Protein AF-A0A8K0K170-F1 (afdb_monomer_lite)

Sequence (195 aa):
MKPSRLIDHSRKAHPDKTEKTITFFQSLRDRVQTRSTLSSMLCNASKHITDGLRASYNISLLIAKSGKPHTMNEYQRNIGRRELYQFPSLLKLEEQAGISDDDLRVFCDHLATLHKNMTQRFEDLLLLEIPDWVINPFVDIEEVGVLEKEFIGLQNDVELKPKFKINYQEFWLQKEVSDHYPALWMQEWETSELV

Organism: Ladona fulva (NCBI:txid123851)

Radius of gyration: 29.71 Å; chains: 1; bounding box: 77×51×62 Å

Secondary structure (DSSP, 8-state):
--HHHHHHHHHHH-GGGTT--HHHHHHHHHHHHS---HHHHHHHHGGGTTHHHHHHHHHHHHHHHH-STTHHHHHHHHHHTT--TT-HHHHHHHHHH---HHHHHHHHHHHHHHHHHHHHHTHHHHS----HHHH-TTS--S--GGGHHHHHHHHT-TTTTTGGGS-HHHHHT-HHHHHH-HHHHS---------

pLDDT: 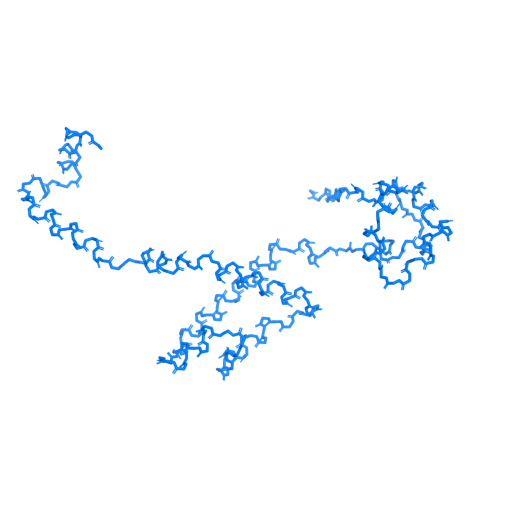mean 72.35, std 16.01, range [34.69, 91.62]

Foldseek 3Di:
DDPVVVLVCCCVVPVVCNPPDPVVVVVVVVCVVPDDDPVNVVVVCVVPPPVVVVVLVVLVVCCVVVVDPPPLVVCLVCLVVVVCPVPVVVVVCCVPPRDDPVRSVVVSVVSVVSVVVVCVVCVCVVPDDDDPCLQPLQDDDPDDPPQVVLSVVQNPDPVLVVVPVPGSVVSLPDPVNCVSRVVVNVDDPPVPPDD

Structure (mmCIF, N/CA/C/O backbone):
data_AF-A0A8K0K170-F1
#
_entry.id   AF-A0A8K0K170-F1
#
loop_
_atom_site.group_PDB
_atom_site.id
_atom_site.type_symbol
_atom_site.label_atom_id
_atom_site.label_alt_id
_atom_site.label_comp_id
_atom_site.label_asym_id
_atom_site.label_entity_id
_atom_site.label_seq_id
_atom_site.pdbx_PDB_ins_code
_atom_site.Cartn_x
_atom_site.Cartn_y
_atom_site.Cartn_z
_atom_site.occupancy
_atom_site.B_iso_or_equiv
_atom_site.auth_seq_id
_atom_site.auth_comp_id
_atom_site.auth_asym_id
_atom_site.auth_atom_id
_atom_site.pdbx_PDB_model_num
ATOM 1 N N . MET A 1 1 ? -32.526 34.648 7.190 1.00 55.12 1 MET A N 1
ATOM 2 C CA . MET A 1 1 ? -33.886 34.525 6.610 1.00 55.12 1 MET A CA 1
ATOM 3 C C . MET A 1 1 ? -34.661 35.811 6.900 1.00 55.12 1 MET A C 1
ATOM 5 O O . MET A 1 1 ? -34.467 36.356 7.977 1.00 55.12 1 MET A O 1
ATOM 9 N N . LYS A 1 2 ? -35.472 36.341 5.970 1.00 64.19 2 LYS A N 1
ATOM 10 C CA . LYS A 1 2 ? -36.251 37.580 6.212 1.00 64.19 2 LYS A CA 1
ATOM 11 C C . LYS A 1 2 ? -37.357 37.335 7.266 1.00 64.19 2 LYS A C 1
ATOM 13 O O . LYS A 1 2 ? -37.947 36.255 7.215 1.00 64.19 2 LYS A O 1
ATOM 18 N N . PRO A 1 3 ? -37.684 38.299 8.155 1.00 61.03 3 PRO A N 1
ATOM 19 C CA . PRO A 1 3 ? -38.666 38.108 9.235 1.00 61.03 3 PRO A CA 1
ATOM 20 C C . PRO A 1 3 ? -40.052 37.659 8.758 1.00 61.03 3 PRO A C 1
ATOM 22 O O . PRO A 1 3 ? -40.648 36.765 9.351 1.00 61.03 3 PRO A O 1
ATOM 25 N N . SER A 1 4 ? -40.532 38.197 7.634 1.00 65.75 4 SER A N 1
ATOM 26 C CA . SER A 1 4 ? -41.817 37.805 7.040 1.00 65.75 4 SER A CA 1
ATOM 27 C C . SER A 1 4 ? -41.850 36.333 6.620 1.00 65.75 4 SER A C 1
ATOM 29 O O . SER A 1 4 ? -42.797 35.617 6.923 1.00 65.75 4 SER A O 1
ATOM 31 N N . ARG A 1 5 ? -40.762 35.837 6.019 1.00 71.62 5 ARG A N 1
ATOM 32 C CA . ARG A 1 5 ? -40.634 34.427 5.617 1.00 71.62 5 ARG A CA 1
ATOM 33 C C . ARG A 1 5 ? -40.518 33.476 6.810 1.00 71.62 5 ARG A C 1
ATOM 35 O O . ARG A 1 5 ? -40.882 32.313 6.687 1.00 71.62 5 ARG A O 1
ATOM 42 N N . LEU A 1 6 ? -40.015 33.957 7.950 1.00 66.06 6 LEU A N 1
ATOM 43 C CA . LEU A 1 6 ? -39.943 33.178 9.190 1.00 66.06 6 LEU A CA 1
ATOM 44 C C . LEU A 1 6 ? -41.323 32.963 9.803 1.00 66.06 6 LEU A C 1
ATOM 46 O O . LEU A 1 6 ? -41.612 31.864 10.263 1.00 66.06 6 LEU A O 1
ATOM 50 N N . ILE A 1 7 ? -42.180 33.982 9.768 1.00 70.38 7 ILE A N 1
ATOM 51 C CA . ILE A 1 7 ? -43.551 33.882 10.276 1.00 70.38 7 ILE A CA 1
ATOM 52 C C . ILE A 1 7 ? -44.362 32.893 9.429 1.00 70.38 7 ILE A C 1
ATOM 54 O O . ILE A 1 7 ? -44.998 31.996 9.984 1.00 70.38 7 ILE A O 1
ATOM 58 N N . ASP A 1 8 ? -44.279 32.995 8.101 1.00 76.88 8 ASP A N 1
ATOM 59 C CA . ASP A 1 8 ? -44.987 32.084 7.193 1.00 76.88 8 ASP A CA 1
ATOM 60 C C . ASP A 1 8 ? -44.485 30.641 7.304 1.00 76.88 8 ASP A C 1
ATOM 62 O O . ASP A 1 8 ? -45.283 29.702 7.335 1.00 76.88 8 ASP A O 1
ATOM 66 N N . HIS A 1 9 ? -43.166 30.449 7.424 1.00 76.00 9 HIS A N 1
ATOM 67 C CA . HIS A 1 9 ? -42.585 29.128 7.653 1.00 76.00 9 HIS A CA 1
ATOM 68 C C . HIS A 1 9 ? -43.082 28.518 8.969 1.00 76.00 9 HIS A C 1
ATOM 70 O O . HIS A 1 9 ? -43.529 27.373 8.975 1.00 76.00 9 HIS A O 1
ATOM 76 N N . SER A 1 10 ? -43.074 29.285 10.062 1.00 71.38 10 SER A N 1
ATOM 77 C CA . SER A 1 10 ? -43.555 28.815 11.364 1.00 71.38 10 SER A CA 1
ATOM 78 C C . SER A 1 10 ? -45.039 28.452 11.333 1.00 71.38 10 SER A C 1
ATOM 80 O O . SER A 1 10 ? -45.404 27.401 11.843 1.00 71.38 10 SER A O 1
ATOM 82 N N . ARG A 1 11 ? -45.889 29.249 10.670 1.00 77.19 11 ARG A N 1
ATOM 83 C CA . ARG A 1 11 ? -47.324 28.941 10.518 1.00 77.19 11 ARG A CA 1
ATOM 84 C C . ARG A 1 11 ? -47.583 27.681 9.698 1.00 77.19 11 ARG A C 1
ATOM 86 O O . ARG A 1 11 ? -48.499 26.932 10.017 1.00 77.19 11 ARG A O 1
ATOM 93 N N . LYS A 1 12 ? -46.787 27.443 8.654 1.00 81.56 12 LYS A N 1
ATOM 94 C CA . LYS A 1 12 ? -46.986 26.316 7.734 1.00 81.56 12 LYS A CA 1
ATOM 95 C C . LYS A 1 12 ? -46.372 25.008 8.237 1.00 81.56 12 LYS A C 1
ATOM 97 O O . LYS A 1 12 ? -46.971 23.955 8.061 1.00 81.56 12 LYS A O 1
ATOM 102 N N . ALA A 1 13 ? -45.178 25.065 8.822 1.00 77.06 13 ALA A N 1
ATOM 103 C CA . ALA A 1 13 ? -44.429 23.880 9.240 1.00 77.06 13 ALA A CA 1
ATOM 104 C C . ALA A 1 13 ? -44.657 23.514 10.715 1.00 77.06 13 ALA A C 1
ATOM 106 O O . ALA A 1 13 ? -44.562 22.342 11.077 1.00 77.06 13 ALA A O 1
ATOM 107 N N . HIS A 1 14 ? -44.945 24.501 11.570 1.00 76.62 14 HIS A N 1
ATOM 108 C CA . HIS A 1 14 ? -45.076 24.328 13.019 1.00 76.62 14 HIS A CA 1
ATOM 109 C C . HIS A 1 14 ? -46.257 25.139 13.591 1.00 76.62 14 HIS A C 1
ATOM 111 O O . HIS A 1 14 ? -46.044 26.026 14.428 1.00 76.62 14 HIS A O 1
ATOM 117 N N . PRO A 1 15 ? -47.503 24.867 13.149 1.00 75.00 15 PRO A N 1
ATOM 118 C CA . PRO A 1 15 ? -48.685 25.628 13.565 1.00 75.00 15 PRO A CA 1
ATOM 119 C C . PRO A 1 15 ? -48.918 25.593 15.084 1.00 75.00 15 PRO A C 1
ATOM 121 O O . PRO A 1 15 ? -49.441 26.542 15.649 1.00 75.00 15 PRO A O 1
ATOM 124 N N . ASP A 1 16 ? -48.450 24.553 15.775 1.00 75.62 16 ASP A N 1
ATOM 125 C CA . ASP A 1 16 ? -48.509 24.412 17.235 1.00 75.62 16 ASP A CA 1
ATOM 126 C C . ASP A 1 16 ? -47.526 25.329 17.996 1.00 75.62 16 ASP A C 1
ATOM 128 O O . ASP A 1 16 ? -47.544 25.388 19.228 1.00 75.62 16 ASP A O 1
ATOM 132 N N . LYS A 1 17 ? -46.620 26.022 17.291 1.00 73.19 17 LYS A N 1
ATOM 133 C CA . LYS A 1 17 ? -45.535 26.827 17.886 1.00 73.19 17 LYS A CA 1
ATOM 134 C C . LYS A 1 17 ? -45.645 28.319 17.585 1.00 73.19 17 LYS A C 1
ATOM 136 O O . LYS A 1 17 ? -44.792 29.077 18.038 1.00 73.19 17 LYS A O 1
ATOM 141 N N . THR A 1 18 ? -46.672 28.754 16.860 1.00 69.25 18 THR A N 1
ATOM 142 C CA . THR A 1 18 ? -46.827 30.147 16.406 1.00 69.25 18 THR A CA 1
ATOM 143 C C . THR A 1 18 ? -47.118 31.138 17.527 1.00 69.25 18 THR A C 1
ATOM 145 O O . THR A 1 18 ? -46.788 32.311 17.385 1.00 69.25 18 THR A O 1
ATOM 148 N N . GLU A 1 19 ? -47.696 30.676 18.637 1.00 76.75 19 GLU A N 1
ATOM 149 C CA . GLU A 1 19 ? -48.057 31.509 19.796 1.00 76.75 19 GLU A CA 1
ATOM 150 C C . GLU A 1 19 ? -47.090 31.356 20.980 1.00 76.75 19 GLU A C 1
ATOM 152 O O . GLU A 1 19 ? -47.314 31.901 22.059 1.00 76.75 19 GLU A O 1
ATOM 157 N N . LYS A 1 20 ? -45.997 30.603 20.811 1.00 79.12 20 LYS A N 1
ATOM 158 C CA . LYS A 1 20 ? -45.072 30.339 21.916 1.00 79.12 20 LYS A CA 1
ATOM 159 C C . LYS A 1 20 ? -44.185 31.548 22.203 1.00 79.12 20 LYS A C 1
ATOM 161 O O . LYS A 1 20 ? -43.720 32.242 21.301 1.00 79.12 20 LYS A O 1
ATOM 166 N N . THR A 1 21 ? -43.933 31.786 23.486 1.00 82.56 21 THR A N 1
ATOM 167 C CA . THR A 1 21 ? -43.155 32.931 23.966 1.00 82.56 21 THR A CA 1
ATOM 168 C C . THR A 1 21 ? -41.674 32.815 23.606 1.00 82.56 21 THR A C 1
ATOM 170 O O . THR A 1 21 ? -41.132 31.728 23.400 1.00 82.56 21 THR A O 1
ATOM 173 N N . ILE A 1 22 ? -40.969 33.949 23.601 1.00 75.94 22 ILE A N 1
ATOM 174 C CA . ILE A 1 22 ? -39.518 34.009 23.346 1.00 75.94 22 ILE A CA 1
ATOM 175 C C . ILE A 1 22 ? -38.734 33.101 24.314 1.00 75.94 22 ILE A C 1
ATOM 177 O O . ILE A 1 22 ? -37.763 32.462 23.908 1.00 75.94 22 ILE A O 1
ATOM 181 N N . THR A 1 23 ? -39.192 32.973 25.561 1.00 78.50 23 THR A N 1
ATOM 182 C CA . THR A 1 23 ? -38.595 32.103 26.589 1.00 78.50 23 THR A CA 1
ATOM 183 C C . THR A 1 23 ? -38.674 30.613 26.236 1.00 78.50 23 THR A C 1
ATOM 185 O O . THR A 1 23 ? -37.729 29.860 26.483 1.00 78.50 23 THR A O 1
ATOM 188 N N . PHE A 1 24 ? -39.753 30.171 25.580 1.00 80.75 24 PHE A N 1
ATOM 189 C CA . PHE A 1 24 ? -39.863 28.809 25.051 1.00 80.75 24 PHE A CA 1
ATOM 190 C C . PHE A 1 24 ? -38.810 28.541 23.966 1.00 80.75 24 PHE A C 1
ATOM 192 O O . PHE A 1 24 ? -38.173 27.493 23.962 1.00 80.75 24 PHE A O 1
ATOM 199 N N . PHE A 1 25 ? -38.572 29.494 23.063 1.00 75.19 25 PHE A N 1
ATOM 200 C CA . PHE A 1 25 ? -37.554 29.331 22.021 1.00 75.19 25 PHE A CA 1
ATOM 201 C C . PHE A 1 25 ? -36.123 29.463 22.555 1.00 75.19 25 PHE A C 1
ATOM 203 O O . PHE A 1 25 ? -35.230 28.789 22.048 1.00 75.19 25 PHE A O 1
ATOM 210 N N . GLN A 1 26 ? -35.902 30.279 23.591 1.00 73.44 26 GLN A N 1
ATOM 211 C CA . GLN A 1 26 ? -34.636 30.330 24.328 1.00 73.44 26 GLN A CA 1
ATOM 212 C C . GLN A 1 26 ? -34.327 28.975 24.965 1.00 73.44 26 GLN A C 1
ATOM 214 O O . GLN A 1 26 ? -33.327 28.373 24.600 1.00 73.44 26 GLN A O 1
ATOM 219 N N . SER A 1 27 ? -35.240 28.437 25.776 1.00 80.88 27 SER A N 1
ATOM 220 C CA . SER A 1 27 ? -35.072 27.109 26.383 1.00 80.88 27 SER A CA 1
ATOM 221 C C . SER A 1 27 ? -34.951 25.981 25.352 1.00 80.88 27 SER A C 1
ATOM 223 O O . SER A 1 27 ? -34.147 25.071 25.537 1.00 80.88 27 SER A O 1
ATOM 225 N N . LEU A 1 28 ? -35.685 26.031 24.232 1.00 74.88 28 LEU A N 1
ATOM 226 C CA . LEU A 1 28 ? -35.555 25.047 23.154 1.00 74.88 28 LEU A CA 1
ATOM 227 C C . LEU A 1 28 ? -34.183 25.122 22.476 1.00 74.88 28 LEU A C 1
ATOM 229 O O . LEU A 1 28 ? -33.578 24.081 22.230 1.00 74.88 28 LEU A O 1
ATOM 233 N N . ARG A 1 29 ? -33.685 26.332 22.195 1.00 73.25 29 ARG A N 1
ATOM 234 C CA . ARG A 1 29 ? -32.329 26.546 21.680 1.00 73.25 29 ARG A CA 1
ATOM 235 C C . ARG A 1 29 ? -31.300 26.042 22.676 1.00 73.25 29 ARG A C 1
ATOM 237 O O . ARG A 1 29 ? -30.442 25.276 22.267 1.00 73.25 29 ARG A O 1
ATOM 244 N N . ASP A 1 30 ? -31.412 26.401 23.949 1.00 77.69 30 ASP A N 1
ATOM 245 C CA . ASP A 1 30 ? -30.457 25.989 24.979 1.00 77.69 30 ASP A CA 1
ATOM 246 C C . ASP A 1 30 ? -30.429 24.461 25.091 1.00 77.69 30 ASP A C 1
ATOM 248 O O . ASP A 1 30 ? -29.362 23.855 25.137 1.00 77.69 30 ASP A O 1
ATOM 252 N N . ARG A 1 31 ? -31.592 23.808 24.998 1.00 73.19 31 ARG A N 1
ATOM 253 C CA . ARG A 1 31 ? -31.712 22.345 24.990 1.00 73.19 31 ARG A CA 1
ATOM 254 C C . ARG A 1 31 ? -31.166 21.698 23.714 1.00 73.19 31 ARG A C 1
ATOM 256 O O . ARG A 1 31 ? -30.664 20.586 23.774 1.00 73.19 31 ARG A O 1
ATOM 263 N N . VAL A 1 32 ? -31.257 22.359 22.559 1.00 62.34 32 VAL A N 1
ATOM 264 C CA . VAL A 1 32 ? -30.624 21.905 21.305 1.00 62.34 32 VAL A CA 1
ATOM 265 C C . VAL A 1 32 ? -29.106 22.122 21.344 1.00 62.34 32 VAL A C 1
ATOM 267 O O . VAL A 1 32 ? -28.370 21.271 20.859 1.00 62.34 32 VAL A O 1
ATOM 270 N N . GLN A 1 33 ? -28.638 23.205 21.966 1.00 56.78 33 GLN A N 1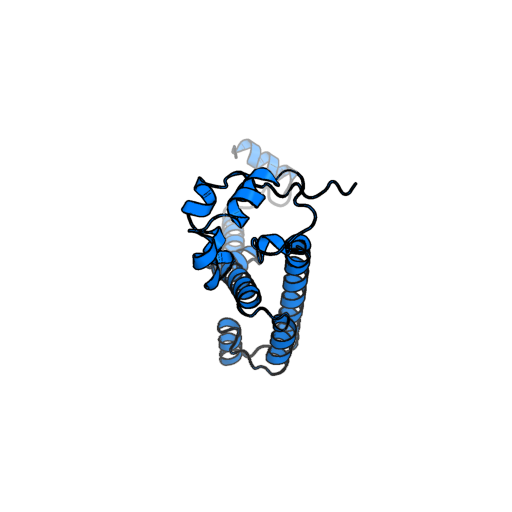
ATOM 271 C CA . GLN A 1 33 ? -27.224 23.566 22.093 1.00 56.78 33 GLN A CA 1
ATOM 272 C C . GLN A 1 33 ? -26.484 22.680 23.110 1.00 56.78 33 GLN A C 1
ATOM 274 O O . GLN A 1 33 ? -25.310 22.379 22.929 1.00 56.78 33 GLN A O 1
ATOM 279 N N . THR A 1 34 ? -27.171 22.261 24.177 1.00 62.72 34 THR A N 1
ATOM 280 C CA . THR A 1 34 ? -26.637 21.381 25.236 1.00 62.72 34 THR A CA 1
ATOM 281 C C . THR A 1 34 ? -26.805 19.892 24.940 1.00 62.72 34 THR A C 1
ATOM 283 O O . THR A 1 34 ? -26.223 19.058 25.632 1.00 62.72 34 THR A O 1
ATOM 286 N N . ARG A 1 35 ? -27.576 19.528 23.907 1.00 48.88 35 ARG A N 1
ATOM 287 C CA . ARG A 1 35 ? -27.784 18.134 23.510 1.00 48.88 35 ARG A CA 1
ATOM 288 C C . ARG A 1 35 ? -26.530 17.586 22.831 1.00 48.88 35 ARG A C 1
ATOM 290 O O . ARG A 1 35 ? -26.191 17.993 21.721 1.00 48.88 35 ARG A O 1
ATOM 297 N N . SER A 1 36 ? -25.905 16.585 23.446 1.00 50.19 36 SER A N 1
ATOM 298 C CA . SER A 1 36 ? -24.934 15.740 22.756 1.00 50.19 36 SER A CA 1
ATOM 299 C C . SER A 1 36 ? -25.636 14.987 21.620 1.00 50.19 36 SER A C 1
ATOM 301 O O . SER A 1 36 ? -26.650 14.312 21.804 1.00 50.19 36 SER A O 1
ATOM 303 N N . THR A 1 37 ? -25.138 15.160 20.401 1.00 51.72 37 THR A N 1
ATOM 304 C CA . THR A 1 37 ? -25.608 14.453 19.203 1.00 51.72 37 THR A CA 1
ATOM 305 C C . THR A 1 37 ? -24.491 13.564 18.688 1.00 51.72 37 THR A C 1
ATOM 307 O O . THR A 1 37 ? -23.322 13.857 18.910 1.00 51.72 37 THR A O 1
ATOM 310 N N . LEU A 1 38 ? -24.825 12.504 17.951 1.00 37.62 38 LEU A N 1
ATOM 311 C CA . LEU A 1 38 ? -23.832 11.647 17.291 1.00 37.62 38 LEU A CA 1
ATOM 312 C C . LEU A 1 38 ? -22.867 12.487 16.435 1.00 37.62 38 LEU A C 1
ATOM 314 O O . LEU A 1 38 ? -21.661 12.295 16.492 1.00 37.62 38 LEU A O 1
ATOM 318 N N . SER A 1 39 ? -23.382 13.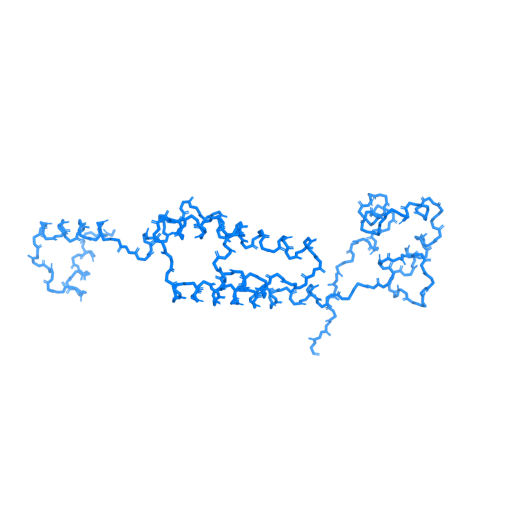526 15.769 1.00 36.69 39 SER A N 1
ATOM 319 C CA . SER A 1 39 ? -22.566 14.523 15.070 1.00 36.69 39 SER A CA 1
ATOM 320 C C . SER A 1 39 ? -21.675 15.358 15.999 1.00 36.69 39 SER A C 1
ATOM 322 O O . SER A 1 39 ? -20.563 15.664 15.602 1.00 36.69 39 SER A O 1
ATOM 324 N N . SER A 1 40 ? -22.096 15.728 17.217 1.00 42.62 40 SER A N 1
ATOM 325 C CA . SER A 1 40 ? -21.241 16.467 18.166 1.00 42.62 40 SER A CA 1
ATOM 326 C C . SER A 1 40 ? -20.228 15.563 18.877 1.00 42.62 40 SER A C 1
ATOM 328 O O . SER A 1 40 ? -19.144 16.018 19.224 1.00 42.62 40 SER A O 1
ATOM 330 N N . MET A 1 41 ? -20.552 14.283 19.071 1.00 39.22 41 MET A N 1
ATOM 331 C CA . MET A 1 41 ? -19.627 13.253 19.550 1.00 39.22 41 MET A CA 1
ATOM 332 C C . MET A 1 41 ? -18.561 12.953 18.486 1.00 39.22 41 MET A C 1
ATOM 334 O O . MET A 1 41 ? -17.376 12.916 18.804 1.00 39.22 41 MET A O 1
ATOM 338 N N . LEU A 1 42 ? -18.961 12.875 17.212 1.00 41.25 42 LEU A N 1
ATOM 339 C CA . LEU A 1 42 ? -18.061 12.731 16.065 1.00 41.25 42 LEU A CA 1
ATOM 340 C C . LEU A 1 42 ? -17.269 14.015 15.761 1.00 41.25 42 LEU A C 1
ATOM 342 O O . LEU A 1 42 ? -16.103 13.914 15.410 1.00 41.25 42 LEU A O 1
ATOM 346 N N . CYS A 1 43 ? -17.832 15.217 15.945 1.00 35.34 43 CYS A N 1
ATOM 347 C CA . CYS A 1 43 ? -17.121 16.494 15.753 1.00 35.34 43 CYS A CA 1
ATOM 348 C C . CYS A 1 43 ? -16.168 16.850 16.907 1.00 35.34 43 CYS A C 1
ATOM 350 O O . CYS A 1 43 ? -15.125 17.458 16.683 1.00 35.34 43 CYS A O 1
ATOM 352 N N . ASN A 1 44 ? -16.466 16.442 18.142 1.00 39.00 44 ASN A N 1
ATOM 353 C CA . ASN A 1 44 ? -15.496 16.562 19.234 1.00 39.00 44 ASN A CA 1
ATOM 354 C C . ASN A 1 44 ? -14.371 15.524 19.102 1.00 39.00 44 ASN A C 1
ATOM 356 O O . ASN A 1 44 ? -13.230 15.840 19.430 1.00 39.00 44 ASN A O 1
ATOM 360 N N . ALA A 1 45 ? -14.650 14.354 18.516 1.00 38.41 45 ALA A N 1
ATOM 361 C CA . ALA A 1 45 ? -13.612 13.470 17.985 1.00 38.41 45 ALA A CA 1
ATOM 362 C C . ALA A 1 45 ? -12.923 14.060 16.732 1.00 38.41 45 ALA A C 1
ATOM 364 O O . ALA A 1 45 ? -11.769 13.746 16.456 1.00 38.41 45 ALA A O 1
ATOM 365 N N . SER A 1 46 ? -13.576 14.974 15.999 1.00 40.91 46 SER A N 1
ATOM 366 C CA . SER A 1 46 ? -13.063 15.522 14.736 1.00 40.91 46 SER A CA 1
ATOM 367 C C . SER A 1 46 ? -12.012 16.612 14.858 1.00 40.91 46 SER A C 1
ATOM 369 O O . SER A 1 46 ? -11.389 16.947 13.851 1.00 40.91 46 SER A O 1
ATOM 371 N N . LYS A 1 47 ? -11.740 17.131 16.061 1.00 42.41 47 LYS A N 1
ATOM 372 C CA . LYS A 1 47 ? -10.468 17.839 16.293 1.00 42.41 47 LYS A CA 1
ATOM 373 C C . LYS A 1 47 ? -9.258 16.905 16.127 1.00 42.41 47 LYS A C 1
ATOM 375 O O . LYS A 1 47 ? -8.152 17.393 15.942 1.00 42.41 47 LYS A O 1
ATOM 380 N N . HIS A 1 48 ? -9.500 15.593 16.089 1.00 43.41 48 HIS A N 1
ATOM 381 C CA . HIS A 1 48 ? -8.569 14.536 15.716 1.00 43.41 48 HIS A CA 1
ATOM 382 C C . HIS A 1 48 ? -8.989 13.809 14.411 1.00 43.41 48 HIS A C 1
ATOM 384 O O . HIS A 1 48 ? -8.748 12.606 14.279 1.00 43.41 48 HIS A O 1
ATOM 390 N N . ILE A 1 49 ? -9.543 14.510 13.391 1.00 43.19 49 ILE A N 1
ATOM 391 C CA . ILE A 1 49 ? -9.555 14.042 11.968 1.00 43.19 49 ILE A CA 1
ATOM 392 C C . ILE A 1 49 ? -8.119 14.046 11.400 1.00 43.19 49 ILE A C 1
ATOM 394 O O . ILE A 1 49 ? -7.754 14.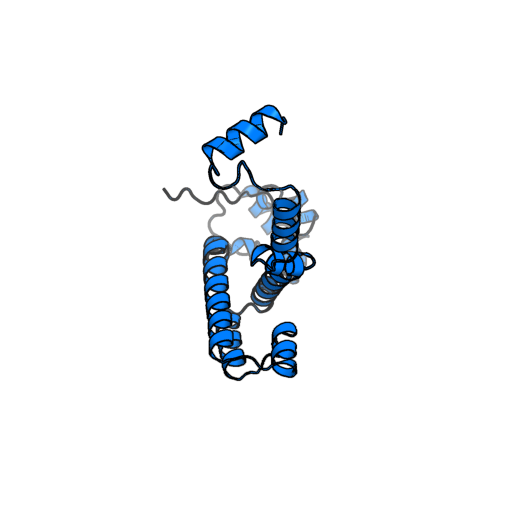621 10.385 1.00 43.19 49 ILE A O 1
ATOM 398 N N . THR A 1 50 ? -7.259 13.354 12.113 1.00 48.25 50 THR A N 1
ATOM 399 C CA . THR A 1 50 ? -5.909 12.990 11.736 1.00 48.25 50 THR A CA 1
ATOM 400 C C . THR A 1 50 ? -5.704 11.534 12.104 1.00 48.25 50 THR A C 1
ATOM 402 O O . THR A 1 50 ? -5.045 10.838 11.355 1.00 48.25 50 THR A O 1
ATOM 405 N N . ASP A 1 51 ? -6.358 11.012 13.147 1.00 48.94 51 ASP A N 1
ATOM 406 C CA . ASP A 1 51 ? -6.015 9.705 13.705 1.00 48.94 51 ASP A CA 1
ATOM 407 C C . ASP A 1 51 ? -6.665 8.527 12.970 1.00 48.94 51 ASP A C 1
ATOM 409 O O . ASP A 1 51 ? -6.027 7.493 12.847 1.00 48.94 51 ASP A O 1
ATOM 413 N N . GLY A 1 52 ? -7.862 8.671 12.388 1.00 49.72 52 GLY A N 1
ATOM 414 C CA . GLY A 1 52 ? -8.487 7.613 11.570 1.00 49.72 52 GLY A CA 1
ATOM 415 C C . GLY A 1 52 ? -7.849 7.456 10.183 1.00 49.72 52 GLY A C 1
ATOM 416 O O . GLY A 1 52 ? -7.593 6.341 9.727 1.00 49.72 52 GLY A O 1
ATOM 417 N N . LEU A 1 53 ? -7.518 8.579 9.535 1.00 47.53 53 LEU A N 1
ATOM 418 C CA . LEU A 1 53 ? -6.734 8.609 8.294 1.00 47.53 53 LEU A CA 1
ATOM 419 C C . LEU A 1 53 ? -5.295 8.161 8.543 1.00 47.53 53 LEU A C 1
ATOM 421 O O . LEU A 1 53 ? -4.776 7.362 7.776 1.00 47.53 53 LEU A O 1
ATOM 425 N N . ARG A 1 54 ? -4.672 8.603 9.641 1.00 52.47 54 ARG A N 1
ATOM 426 C CA . ARG A 1 54 ? -3.346 8.139 10.062 1.00 52.47 54 ARG A CA 1
ATOM 427 C C . ARG A 1 54 ? -3.361 6.674 10.470 1.00 52.47 54 ARG A C 1
ATOM 429 O O . ARG A 1 54 ? -2.402 5.990 10.165 1.00 52.47 54 ARG A O 1
ATOM 436 N N . ALA A 1 55 ? -4.422 6.164 11.093 1.00 50.47 55 ALA A N 1
ATOM 437 C CA . ALA A 1 55 ? -4.573 4.741 11.394 1.00 50.47 55 ALA A CA 1
ATOM 438 C C . ALA A 1 55 ? -4.732 3.930 10.109 1.00 50.47 55 ALA A C 1
ATOM 440 O O . ALA A 1 55 ? -4.011 2.961 9.922 1.00 50.47 55 ALA A O 1
ATOM 441 N N . SER A 1 56 ? -5.589 4.370 9.186 1.00 52.03 56 SER A N 1
ATOM 442 C CA . SER A 1 56 ? -5.759 3.726 7.877 1.00 52.03 56 SER A CA 1
ATOM 443 C C . SER A 1 56 ? -4.457 3.752 7.072 1.00 52.03 56 SER A C 1
ATOM 445 O O . SER A 1 56 ? -4.053 2.732 6.524 1.00 52.03 56 SER A O 1
ATOM 447 N N . TYR A 1 57 ? -3.750 4.884 7.065 1.00 60.50 57 TYR A N 1
ATOM 448 C CA . TYR A 1 57 ? -2.431 5.040 6.455 1.00 60.50 57 TYR A CA 1
ATOM 449 C C . TYR A 1 57 ? -1.377 4.167 7.139 1.00 60.50 57 TYR A C 1
ATOM 451 O O . TYR A 1 57 ? -0.625 3.494 6.455 1.00 60.50 57 TYR A O 1
ATOM 459 N N . ASN A 1 58 ? -1.338 4.116 8.471 1.00 57.84 58 ASN A N 1
ATOM 460 C CA . ASN A 1 58 ? -0.386 3.297 9.219 1.00 57.84 58 ASN A CA 1
ATOM 461 C C . ASN A 1 58 ? -0.645 1.803 9.012 1.00 57.84 58 ASN A C 1
ATOM 463 O O . ASN A 1 58 ? 0.314 1.055 8.869 1.00 57.84 58 ASN A O 1
ATOM 467 N N . ILE A 1 59 ? -1.910 1.374 8.958 1.00 58.66 59 ILE A N 1
ATOM 468 C CA . ILE A 1 59 ? -2.301 0.001 8.614 1.00 58.66 59 ILE A CA 1
ATOM 469 C C . ILE A 1 59 ? -1.862 -0.305 7.180 1.00 58.66 59 ILE A C 1
ATOM 471 O O . ILE A 1 59 ? -1.188 -1.303 6.955 1.00 58.66 59 ILE A O 1
ATOM 475 N N . SER A 1 60 ? -2.153 0.589 6.230 1.00 60.47 60 SER A N 1
ATOM 476 C CA . SER A 1 60 ? -1.718 0.450 4.831 1.00 60.47 60 SER A CA 1
ATOM 477 C C . SER A 1 60 ? -0.191 0.378 4.713 1.00 60.47 60 SER A C 1
ATOM 479 O O . SER A 1 60 ? 0.339 -0.465 3.999 1.00 60.47 60 SER A O 1
ATOM 481 N N . LEU A 1 61 ? 0.530 1.214 5.465 1.00 60.16 61 LEU A N 1
ATOM 482 C CA . LEU A 1 61 ? 1.990 1.270 5.513 1.00 60.16 61 LEU A CA 1
ATOM 483 C C . LEU A 1 61 ? 2.593 0.021 6.166 1.00 60.16 61 LEU A C 1
ATOM 485 O O . LEU A 1 61 ? 3.637 -0.448 5.724 1.00 60.16 61 LEU A O 1
ATOM 489 N N . LEU A 1 62 ? 1.960 -0.522 7.209 1.00 57.19 62 LEU A N 1
ATOM 490 C CA . LEU A 1 62 ? 2.349 -1.782 7.850 1.00 57.19 62 LEU A CA 1
ATOM 491 C C . LEU A 1 62 ? 2.152 -2.965 6.902 1.00 57.19 62 LEU A C 1
ATOM 493 O O . LEU A 1 62 ? 3.048 -3.800 6.791 1.00 57.19 62 LEU A O 1
ATOM 497 N N . ILE A 1 63 ? 1.028 -3.008 6.182 1.00 54.41 63 ILE A N 1
ATOM 498 C CA . ILE A 1 63 ? 0.760 -4.014 5.147 1.00 54.41 63 ILE A CA 1
ATOM 499 C C . ILE A 1 63 ? 1.823 -3.915 4.039 1.00 54.41 63 ILE A C 1
ATOM 501 O O . ILE A 1 63 ? 2.474 -4.910 3.732 1.00 54.41 63 ILE A O 1
ATOM 505 N N . ALA A 1 64 ? 2.092 -2.709 3.527 1.00 54.50 64 ALA A N 1
ATOM 506 C CA . ALA A 1 64 ? 3.084 -2.480 2.474 1.00 54.50 64 ALA A CA 1
ATOM 507 C C . ALA A 1 64 ? 4.527 -2.812 2.906 1.00 54.50 64 ALA A C 1
ATOM 509 O O . ALA A 1 64 ? 5.271 -3.430 2.151 1.00 54.50 64 ALA A O 1
ATOM 510 N N . LYS A 1 65 ? 4.938 -2.444 4.129 1.00 46.94 65 LYS A N 1
ATOM 511 C CA . LYS A 1 65 ? 6.297 -2.708 4.645 1.00 46.94 65 LYS A CA 1
ATOM 512 C C . LYS A 1 65 ? 6.543 -4.164 5.021 1.00 46.94 65 LYS A C 1
ATOM 514 O O . LYS A 1 65 ? 7.687 -4.604 5.001 1.00 46.94 65 LYS A O 1
ATOM 519 N N . SER A 1 66 ? 5.506 -4.884 5.445 1.00 49.91 66 SER A N 1
ATOM 520 C CA . SER A 1 66 ? 5.663 -6.258 5.930 1.00 49.91 66 SER A CA 1
ATOM 521 C C . SER A 1 66 ? 5.716 -7.290 4.805 1.00 49.91 66 SER A C 1
ATOM 523 O O . SER A 1 66 ? 6.169 -8.407 5.057 1.00 49.91 66 SER A O 1
ATOM 525 N N . GLY A 1 67 ? 5.285 -6.939 3.583 1.00 43.00 67 GLY A N 1
ATOM 526 C CA . GLY A 1 67 ? 5.352 -7.809 2.401 1.00 43.00 67 GLY A CA 1
ATOM 527 C C . GLY A 1 67 ? 4.624 -9.148 2.570 1.00 43.00 67 GLY A C 1
ATOM 528 O O . GLY A 1 67 ? 4.860 -10.083 1.809 1.00 43.00 67 GLY A O 1
ATOM 529 N N . LYS A 1 68 ? 3.781 -9.275 3.604 1.00 48.84 68 LYS A N 1
ATOM 530 C CA . LYS A 1 68 ? 3.088 -10.509 3.968 1.00 48.84 68 LYS A CA 1
ATOM 531 C C . LYS A 1 68 ? 1.627 -10.204 4.306 1.00 48.84 68 LYS A C 1
ATOM 533 O O . LYS A 1 68 ? 1.378 -9.356 5.161 1.00 48.84 68 LYS A O 1
ATOM 538 N N . PRO A 1 69 ? 0.657 -10.951 3.753 1.00 51.34 69 PRO A N 1
ATOM 539 C CA . PRO A 1 69 ? -0.780 -10.750 3.979 1.00 51.34 69 PRO A CA 1
ATOM 540 C C . PRO A 1 69 ? -1.266 -11.138 5.396 1.00 51.34 69 PRO A C 1
ATOM 542 O O . PRO A 1 69 ? -2.457 -11.336 5.622 1.00 51.34 69 PRO A O 1
ATOM 545 N N . HIS A 1 70 ? -0.373 -11.271 6.382 1.00 53.41 70 HIS A N 1
ATOM 546 C CA . HIS A 1 70 ? -0.698 -11.811 7.709 1.00 53.41 70 HIS A CA 1
ATOM 547 C C . HIS A 1 70 ? -1.337 -10.812 8.683 1.00 53.41 70 HIS A C 1
ATOM 549 O O . HIS A 1 70 ? -1.644 -11.176 9.813 1.00 53.41 70 HIS A O 1
ATOM 555 N N . THR A 1 71 ? -1.595 -9.573 8.277 1.00 73.00 71 THR A N 1
ATOM 556 C CA . THR A 1 71 ? -1.844 -8.505 9.249 1.00 73.00 71 THR A CA 1
ATOM 557 C C . THR A 1 71 ? -3.257 -8.525 9.848 1.00 73.00 71 THR A C 1
ATOM 559 O O . THR A 1 71 ? -3.412 -8.324 11.048 1.00 73.00 71 THR A O 1
ATOM 562 N N . MET A 1 72 ? -4.304 -8.824 9.067 1.00 78.69 72 MET A N 1
ATOM 563 C CA . MET A 1 72 ? -5.693 -8.726 9.556 1.00 78.69 72 MET A CA 1
ATOM 564 C C . MET A 1 72 ? -6.082 -9.856 10.519 1.00 78.69 72 MET A C 1
ATOM 566 O O . MET A 1 72 ? -6.615 -9.603 11.600 1.00 78.69 72 MET A O 1
ATOM 570 N N . ASN A 1 73 ? -5.768 -11.104 10.160 1.00 80.19 73 ASN A N 1
ATOM 571 C CA . ASN A 1 73 ? -6.072 -12.266 11.001 1.00 80.19 73 ASN A CA 1
ATOM 572 C C . ASN A 1 73 ? -5.302 -12.220 12.328 1.00 80.19 73 ASN A C 1
ATOM 574 O O . ASN A 1 73 ? -5.821 -12.626 13.367 1.00 80.19 73 ASN A O 1
ATOM 578 N N . GLU A 1 74 ? -4.070 -11.707 12.306 1.00 83.56 74 GLU A N 1
ATOM 579 C CA . GLU A 1 74 ? -3.262 -11.524 13.508 1.00 83.56 74 GLU A CA 1
ATOM 580 C C . GLU A 1 74 ? -3.862 -10.457 14.432 1.00 83.56 74 GLU A C 1
ATOM 582 O O . GLU A 1 74 ? -4.004 -10.705 15.628 1.00 83.56 74 GLU A O 1
ATOM 587 N N . TYR A 1 75 ? -4.322 -9.326 13.885 1.00 85.31 75 TYR A N 1
ATOM 588 C CA . TYR A 1 75 ? -5.022 -8.300 14.662 1.00 85.31 75 TYR A CA 1
ATOM 589 C C . TYR A 1 75 ? -6.293 -8.835 15.319 1.00 85.31 75 TYR A C 1
ATOM 591 O O . TYR A 1 75 ? -6.471 -8.666 16.524 1.00 85.31 75 TYR A O 1
ATOM 599 N N . GLN A 1 76 ? -7.142 -9.542 14.572 1.00 85.62 76 GLN A N 1
ATOM 600 C CA . GLN A 1 76 ? -8.354 -10.148 15.129 1.00 85.62 76 GLN A CA 1
ATOM 601 C C . GLN A 1 76 ? -8.034 -11.162 16.236 1.00 85.62 76 GLN A C 1
ATOM 603 O O . GLN A 1 76 ? -8.692 -11.171 17.278 1.00 85.62 76 GLN A O 1
ATOM 608 N N . ARG A 1 77 ? -6.994 -11.988 16.048 1.00 89.25 77 ARG A N 1
ATOM 609 C CA . ARG A 1 77 ? -6.545 -12.956 17.058 1.00 89.25 77 ARG A CA 1
ATOM 610 C C . ARG A 1 77 ? -6.067 -12.265 18.334 1.00 89.25 77 ARG A C 1
ATOM 612 O O . ARG A 1 77 ? -6.436 -12.696 19.423 1.00 89.25 77 ARG A O 1
ATOM 619 N N . ASN A 1 78 ? -5.252 -11.223 18.202 1.00 89.94 78 ASN A N 1
ATOM 620 C CA . ASN A 1 78 ? -4.689 -10.496 19.338 1.00 89.94 78 ASN A CA 1
ATOM 621 C C . ASN A 1 78 ? -5.784 -9.748 20.108 1.00 89.94 78 ASN A C 1
ATOM 623 O O . ASN A 1 78 ? -5.833 -9.830 21.334 1.00 89.94 78 ASN A O 1
ATOM 627 N N . ILE A 1 79 ? -6.734 -9.121 19.404 1.00 89.38 79 ILE A N 1
ATOM 628 C CA . ILE A 1 79 ? -7.908 -8.486 20.023 1.00 89.38 79 ILE A CA 1
ATOM 629 C C . ILE A 1 79 ? -8.736 -9.516 20.800 1.00 89.38 79 ILE A C 1
ATOM 631 O O . ILE A 1 79 ? -9.086 -9.270 21.951 1.00 89.38 79 ILE A O 1
ATOM 635 N N . GLY A 1 80 ? -8.970 -10.703 20.227 1.00 87.94 80 GLY A N 1
ATOM 636 C CA . GLY A 1 80 ? -9.663 -11.796 20.917 1.00 87.94 80 GLY A CA 1
ATOM 637 C C . GLY A 1 80 ? -8.946 -12.303 22.178 1.00 87.94 80 GLY A C 1
ATOM 638 O O . GLY A 1 80 ? -9.583 -12.886 23.049 1.00 87.94 80 GLY A O 1
ATOM 639 N N . ARG A 1 81 ? -7.635 -12.063 22.302 1.00 91.62 81 ARG A N 1
ATOM 640 C CA . ARG A 1 81 ? -6.825 -12.368 23.495 1.00 91.62 81 ARG A CA 1
ATOM 641 C C . ARG A 1 81 ? -6.643 -11.173 24.437 1.00 91.62 81 ARG A C 1
ATOM 643 O O . ARG A 1 81 ? -5.927 -11.300 25.424 1.00 91.62 81 ARG A O 1
ATOM 650 N N . ARG A 1 82 ? -7.258 -10.022 24.134 1.00 89.69 82 ARG A N 1
ATOM 651 C CA . ARG A 1 82 ? -7.030 -8.728 24.809 1.00 89.69 82 ARG A CA 1
ATOM 652 C C . ARG A 1 82 ? -5.558 -8.279 24.786 1.00 89.69 82 ARG A C 1
ATOM 654 O O . ARG A 1 82 ? -5.109 -7.491 25.612 1.00 89.69 82 ARG A O 1
ATOM 661 N N . GLU A 1 83 ? -4.807 -8.722 23.782 1.00 90.62 83 GLU A N 1
ATOM 662 C CA . GLU A 1 83 ? -3.432 -8.299 23.513 1.00 90.62 83 GLU A CA 1
ATOM 663 C C . GLU A 1 83 ? -3.443 -7.021 22.648 1.00 90.62 83 GLU A C 1
ATOM 665 O O . GLU A 1 83 ? -3.196 -7.045 21.444 1.00 90.62 83 GLU A O 1
ATOM 670 N N . LEU A 1 84 ? -3.772 -5.876 23.256 1.00 85.81 84 LEU A N 1
ATOM 671 C CA . LEU A 1 84 ? -4.112 -4.635 22.535 1.00 85.81 84 LEU A CA 1
ATOM 672 C C . LEU A 1 84 ? -2.921 -3.700 22.244 1.00 85.81 84 LEU A C 1
ATOM 674 O O . LEU A 1 84 ? -3.118 -2.543 21.876 1.00 85.81 84 LEU A O 1
ATOM 678 N N . TYR A 1 85 ? -1.679 -4.175 22.368 1.00 85.19 85 TYR A N 1
ATOM 679 C CA . TYR A 1 85 ? -0.460 -3.358 22.215 1.00 85.19 85 TYR A CA 1
ATOM 680 C C . TYR A 1 85 ? -0.319 -2.687 20.835 1.00 85.19 85 TYR A C 1
ATOM 682 O O . TYR A 1 85 ? 0.348 -1.664 20.703 1.00 85.19 85 TYR A O 1
ATOM 690 N N . GLN A 1 86 ? -0.976 -3.234 19.808 1.00 83.31 86 GLN A N 1
ATOM 691 C CA . GLN A 1 86 ? -1.014 -2.682 18.447 1.00 83.31 86 GLN A CA 1
ATOM 692 C C . GLN A 1 86 ? -1.954 -1.471 18.322 1.00 83.31 86 GLN A C 1
ATOM 694 O O . GLN A 1 86 ? -1.843 -0.699 17.370 1.00 83.31 86 GLN A O 1
ATOM 699 N N . PHE A 1 87 ? -2.853 -1.277 19.292 1.00 83.75 87 PHE A N 1
ATOM 700 C CA . PHE A 1 87 ? -3.864 -0.224 19.310 1.00 83.75 87 PHE A CA 1
ATOM 701 C C . PHE A 1 87 ? -3.787 0.559 20.632 1.00 83.75 87 PHE A C 1
ATOM 703 O O . PHE A 1 87 ? -4.622 0.350 21.512 1.00 83.75 87 PHE A O 1
ATOM 710 N N . PRO A 1 88 ? -2.831 1.500 20.794 1.00 81.94 88 PRO A N 1
ATOM 711 C CA . PRO A 1 88 ? -2.608 2.209 22.061 1.00 81.94 88 PRO A CA 1
ATOM 712 C C . PRO A 1 88 ? -3.857 2.889 22.641 1.00 81.94 88 PRO A C 1
ATOM 714 O O . PRO A 1 88 ? -4.041 2.919 23.855 1.00 81.94 88 PRO A O 1
ATOM 717 N N . SER A 1 89 ? -4.744 3.402 21.784 1.00 83.75 89 SER A N 1
ATOM 718 C CA . SER A 1 89 ? -6.019 3.993 22.211 1.00 83.75 89 SER A CA 1
ATOM 719 C C . SER A 1 89 ? -6.990 2.956 22.779 1.00 83.75 89 SER A C 1
ATOM 721 O O . SER A 1 89 ? -7.690 3.244 23.745 1.00 83.75 89 SER A O 1
ATOM 723 N N . LEU A 1 90 ? -7.022 1.758 22.189 1.00 81.06 90 LEU A N 1
ATOM 724 C CA . LEU A 1 90 ? -7.875 0.656 22.628 1.00 81.06 90 LEU A CA 1
ATOM 725 C C . LEU A 1 90 ? -7.323 0.031 23.915 1.00 81.06 90 LEU A C 1
ATOM 727 O O . LEU A 1 90 ? -8.081 -0.204 24.845 1.00 81.06 90 LEU A O 1
ATOM 731 N N . LEU A 1 91 ? -5.999 -0.135 24.009 1.00 85.62 91 LEU A N 1
ATOM 732 C CA . LEU A 1 91 ? -5.314 -0.566 25.230 1.00 85.62 91 LEU A CA 1
ATOM 733 C C . LEU A 1 91 ? -5.602 0.379 26.404 1.00 85.62 91 LEU A C 1
ATOM 735 O O . LEU A 1 91 ? -5.996 -0.064 27.475 1.00 85.62 91 LEU A O 1
ATOM 739 N N . LYS A 1 92 ? -5.478 1.693 26.188 1.00 84.44 92 LYS A N 1
ATOM 740 C CA . LYS A 1 92 ? -5.770 2.691 27.223 1.00 84.44 92 LYS A CA 1
ATOM 741 C C . LYS A 1 92 ? -7.236 2.660 27.667 1.00 84.44 92 LYS A C 1
ATOM 743 O O . LYS A 1 92 ? -7.521 2.879 28.840 1.00 84.44 92 LYS A O 1
ATOM 748 N N . LEU A 1 93 ? -8.165 2.420 26.742 1.00 84.81 93 LEU A N 1
ATOM 749 C CA . LEU A 1 93 ? -9.589 2.304 27.058 1.00 84.81 93 LEU A CA 1
ATOM 750 C C . LEU A 1 93 ? -9.877 1.048 27.894 1.00 84.81 93 LEU A C 1
ATOM 752 O O . LEU A 1 93 ? -10.601 1.130 28.885 1.00 84.81 93 LEU A O 1
ATOM 756 N N . GLU A 1 94 ? -9.258 -0.075 27.533 1.00 87.38 94 GLU A N 1
ATOM 757 C CA . GLU A 1 94 ? -9.314 -1.332 28.282 1.00 87.38 94 GLU A CA 1
ATOM 758 C C . GLU A 1 94 ? -8.790 -1.168 29.715 1.00 87.38 94 GLU A C 1
ATOM 760 O O . GLU A 1 94 ? -9.463 -1.566 30.660 1.00 87.38 94 GLU A O 1
ATOM 765 N N . GLU A 1 95 ? -7.645 -0.504 29.899 1.00 87.75 95 GLU A N 1
ATOM 766 C CA . GLU A 1 95 ? -7.059 -0.248 31.224 1.00 87.75 95 GLU A CA 1
ATOM 767 C C . GLU A 1 95 ? -7.908 0.691 32.100 1.00 87.75 95 GLU A C 1
ATOM 769 O O . GLU A 1 95 ? -7.890 0.581 33.326 1.00 87.75 95 GLU A O 1
ATOM 774 N N . GLN A 1 96 ? -8.628 1.644 31.496 1.00 87.62 96 GLN A N 1
ATOM 775 C CA . GLN A 1 96 ? -9.368 2.680 32.228 1.00 87.62 96 GLN A CA 1
ATOM 776 C C . GLN A 1 96 ? -10.808 2.297 32.563 1.00 87.62 96 GLN A C 1
ATOM 778 O O . GLN A 1 96 ? -11.298 2.645 33.638 1.00 87.62 96 GLN A O 1
ATOM 783 N N . ALA A 1 97 ? -11.504 1.661 31.625 1.00 83.12 97 ALA A N 1
ATOM 784 C CA . ALA A 1 97 ? -12.940 1.418 31.717 1.00 83.12 97 ALA A CA 1
ATOM 785 C C . ALA A 1 97 ? -13.320 -0.049 31.477 1.00 83.12 97 ALA A C 1
ATOM 787 O O . ALA A 1 97 ? -14.453 -0.425 31.778 1.00 83.12 97 ALA A O 1
ATOM 788 N N . GLY A 1 98 ? -12.393 -0.866 30.965 1.00 84.69 98 GLY A N 1
ATOM 789 C CA . GLY A 1 98 ? -12.702 -2.176 30.405 1.00 84.69 98 GLY A CA 1
ATOM 790 C C . GLY A 1 98 ? -13.544 -2.065 29.131 1.00 84.69 98 GLY A C 1
ATOM 791 O O . GLY A 1 98 ? -14.372 -1.167 28.972 1.00 84.69 98 GLY A O 1
ATOM 792 N N . ILE A 1 99 ? -13.336 -2.986 28.198 1.00 87.75 99 ILE A N 1
ATOM 793 C CA . ILE A 1 99 ? -14.115 -3.071 26.963 1.00 87.75 99 ILE A CA 1
ATOM 794 C C . ILE A 1 99 ? -14.926 -4.362 26.992 1.00 87.75 99 ILE A C 1
ATOM 796 O O . ILE A 1 99 ? -14.401 -5.441 27.296 1.00 87.75 99 ILE A O 1
ATOM 800 N N . SER A 1 100 ? -16.219 -4.256 26.688 1.00 91.19 100 SER A N 1
ATOM 801 C CA . SER A 1 100 ? -17.079 -5.430 26.571 1.00 91.19 100 SER A CA 1
ATOM 802 C C . SER A 1 100 ? -16.688 -6.272 25.351 1.00 91.19 100 SER A C 1
ATOM 804 O O . SER A 1 100 ? -16.166 -5.758 24.359 1.00 91.19 100 SER A O 1
ATOM 806 N N . ASP A 1 101 ? -16.952 -7.576 25.401 1.00 89.06 101 ASP A N 1
ATOM 807 C CA . ASP A 1 101 ? -16.682 -8.456 24.258 1.00 89.06 101 ASP A CA 1
ATOM 808 C C . ASP A 1 101 ? -17.518 -8.068 23.023 1.00 89.06 101 ASP A C 1
ATOM 810 O O . ASP A 1 101 ? -17.048 -8.214 21.892 1.00 89.06 101 ASP A O 1
ATOM 814 N N . ASP A 1 102 ? -18.719 -7.515 23.230 1.00 88.06 102 ASP A N 1
ATOM 815 C CA . ASP A 1 102 ? -19.585 -7.012 22.158 1.00 88.06 102 ASP A CA 1
ATOM 816 C C . ASP A 1 102 ? -18.967 -5.788 21.464 1.00 88.06 102 ASP A C 1
ATOM 818 O O . ASP A 1 102 ? -18.941 -5.711 20.235 1.00 88.06 102 ASP A O 1
ATOM 822 N N . ASP A 1 103 ? -18.386 -4.858 22.225 1.00 84.88 103 ASP A N 1
ATOM 823 C CA . ASP A 1 103 ? -17.701 -3.691 21.657 1.00 84.88 103 ASP A CA 1
ATOM 824 C C . ASP A 1 103 ? -16.420 -4.098 20.907 1.00 84.88 103 ASP A C 1
ATOM 826 O O . ASP A 1 103 ? -16.133 -3.583 19.820 1.00 84.88 103 ASP A O 1
ATOM 830 N N . LEU A 1 104 ? -15.664 -5.070 21.439 1.00 85.38 104 LEU A N 1
ATOM 831 C CA . LEU A 1 104 ? -14.504 -5.643 20.744 1.00 85.38 104 LEU A CA 1
ATOM 832 C C . LEU A 1 104 ? -14.916 -6.355 19.450 1.00 85.38 104 LEU A C 1
ATOM 834 O O . LEU A 1 104 ? -14.199 -6.271 18.449 1.00 85.38 104 LEU A O 1
ATOM 838 N N . ARG A 1 105 ? -16.080 -7.019 19.434 1.00 86.50 105 ARG A N 1
ATOM 839 C CA . ARG A 1 105 ? -16.639 -7.631 18.223 1.00 86.50 105 ARG A CA 1
ATOM 840 C C . ARG A 1 105 ? -16.926 -6.579 17.158 1.00 86.50 105 ARG A C 1
ATOM 842 O O . ARG A 1 105 ? -16.467 -6.741 16.031 1.00 86.50 105 ARG A O 1
ATOM 849 N N . VAL A 1 106 ? -17.597 -5.485 17.523 1.00 86.12 106 VAL A N 1
ATOM 850 C CA . VAL A 1 106 ? -17.881 -4.372 16.600 1.00 86.12 106 VAL A CA 1
ATOM 851 C C . VAL A 1 106 ? -16.587 -3.794 16.018 1.00 86.12 106 VAL A C 1
ATOM 853 O O . VAL A 1 106 ? -16.512 -3.515 14.819 1.00 86.12 106 VAL A O 1
ATOM 856 N N . PHE A 1 107 ? -15.539 -3.653 16.834 1.00 82.94 107 PHE A N 1
ATOM 857 C CA . PHE A 1 107 ? -14.232 -3.192 16.363 1.00 82.94 107 PHE A CA 1
ATOM 858 C C . PHE A 1 107 ? -13.586 -4.172 15.367 1.00 82.94 107 PHE A C 1
ATOM 860 O O . PHE A 1 107 ? -13.109 -3.755 14.309 1.00 82.94 107 PHE A O 1
ATOM 867 N N . CYS A 1 108 ? -13.618 -5.476 15.656 1.00 84.00 108 CYS A N 1
ATOM 868 C CA . CYS A 1 108 ? -13.141 -6.519 14.742 1.00 84.00 108 CYS A CA 1
ATOM 869 C C . CYS A 1 108 ? -13.904 -6.534 13.407 1.00 84.00 108 CYS A C 1
ATOM 871 O O . CYS A 1 108 ? -13.281 -6.672 12.350 1.00 84.00 108 CYS A O 1
ATOM 873 N N . ASP A 1 109 ? -15.226 -6.357 13.437 1.00 84.81 109 ASP A N 1
ATOM 874 C CA . ASP A 1 109 ? -16.070 -6.311 12.237 1.00 84.81 109 ASP A CA 1
ATOM 875 C C . ASP A 1 109 ? -15.765 -5.069 11.387 1.00 84.81 109 ASP A C 1
ATOM 877 O O . ASP A 1 109 ? -15.700 -5.132 10.152 1.00 84.81 109 ASP A O 1
ATOM 881 N N . HIS A 1 110 ? -15.503 -3.933 12.042 1.00 84.38 110 HIS A N 1
ATOM 882 C CA . HIS A 1 110 ? -15.052 -2.724 11.361 1.00 84.38 110 HIS A CA 1
ATOM 883 C C . HIS A 1 110 ? -13.694 -2.929 10.682 1.00 84.38 110 HIS A C 1
ATOM 885 O O . HIS A 1 110 ? -13.544 -2.578 9.511 1.00 84.38 110 HIS A O 1
ATOM 891 N N . LEU A 1 111 ? -12.724 -3.538 11.374 1.00 81.62 111 LEU A N 1
ATOM 892 C CA . LEU A 1 111 ? -11.423 -3.867 10.788 1.00 81.62 111 LEU A CA 1
ATOM 893 C C . LEU A 1 111 ? -11.568 -4.796 9.575 1.00 81.62 111 LEU A C 1
ATOM 895 O O . LEU A 1 111 ? -10.960 -4.534 8.538 1.00 81.62 111 LEU A O 1
ATOM 899 N N . ALA A 1 112 ? -12.415 -5.824 9.655 1.00 83.25 112 ALA A N 1
ATOM 900 C CA . ALA A 1 112 ? -12.684 -6.717 8.527 1.00 83.25 112 ALA A CA 1
ATOM 901 C C . ALA A 1 112 ? -13.278 -5.964 7.323 1.00 83.25 112 ALA A C 1
ATOM 903 O O . ALA A 1 112 ? -12.859 -6.166 6.181 1.00 83.25 112 ALA A O 1
ATOM 904 N N . THR A 1 113 ? -14.217 -5.051 7.583 1.00 85.44 113 THR A N 1
ATOM 905 C CA . THR A 1 113 ? -14.827 -4.202 6.550 1.00 85.44 113 THR A CA 1
ATOM 906 C C . THR A 1 113 ? -13.797 -3.271 5.914 1.00 85.44 113 THR A C 1
ATOM 908 O O . THR A 1 113 ? -13.748 -3.148 4.691 1.00 85.44 113 THR A O 1
ATOM 911 N N . LEU A 1 114 ? -12.939 -2.647 6.725 1.00 81.00 114 LEU A N 1
ATOM 912 C CA . LEU A 1 114 ? -11.856 -1.795 6.243 1.00 81.00 114 LEU A CA 1
ATOM 913 C C . LEU A 1 114 ? -10.882 -2.590 5.370 1.00 81.00 114 LEU A C 1
ATOM 915 O O . LEU A 1 114 ? -10.557 -2.142 4.277 1.00 81.00 114 LEU A O 1
ATOM 919 N N . HIS A 1 115 ? -10.465 -3.777 5.815 1.00 81.12 115 HIS A N 1
ATOM 920 C CA . HIS A 1 115 ? -9.597 -4.654 5.034 1.00 81.12 115 HIS A CA 1
ATOM 921 C C . HIS A 1 115 ? -10.216 -4.981 3.679 1.00 81.12 115 HIS A C 1
ATOM 923 O O . HIS A 1 115 ? -9.576 -4.768 2.657 1.00 81.12 115 HIS A O 1
ATOM 929 N N . LYS A 1 116 ? -11.483 -5.414 3.659 1.00 82.00 116 LYS A N 1
ATOM 930 C CA . LYS A 1 116 ? -12.203 -5.703 2.415 1.00 82.00 116 LYS A CA 1
ATOM 931 C C . LYS A 1 116 ? -12.227 -4.494 1.479 1.00 82.00 116 LYS A C 1
ATOM 933 O O . LYS A 1 116 ? -11.890 -4.638 0.310 1.00 82.00 116 LYS A O 1
ATOM 938 N N . ASN A 1 117 ? -12.585 -3.315 1.987 1.00 80.25 117 ASN A N 1
ATOM 939 C CA . ASN A 1 117 ? -12.639 -2.096 1.180 1.00 80.25 117 ASN A CA 1
ATOM 940 C C . ASN A 1 117 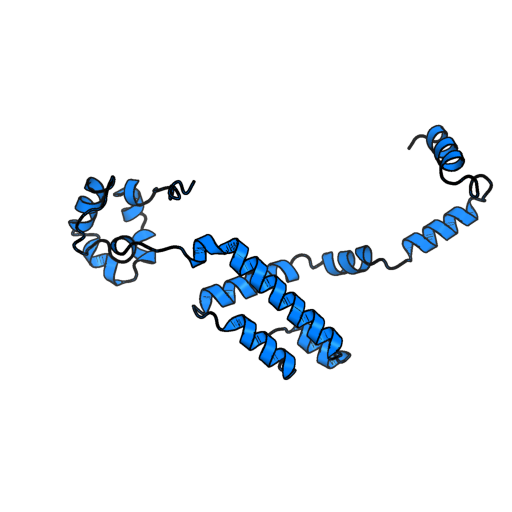? -11.263 -1.721 0.616 1.00 80.25 117 ASN A C 1
ATOM 942 O O . ASN A 1 117 ? -11.175 -1.270 -0.519 1.00 80.25 117 ASN A O 1
ATOM 946 N N . MET A 1 118 ? -10.194 -1.910 1.393 1.00 77.38 118 MET A N 1
ATOM 947 C CA . MET A 1 118 ? -8.826 -1.644 0.946 1.00 77.38 118 MET A CA 1
ATOM 948 C C . MET A 1 118 ? -8.375 -2.659 -0.106 1.00 77.38 118 MET A C 1
ATOM 950 O O . MET A 1 118 ? -7.867 -2.251 -1.141 1.00 77.38 118 MET A O 1
ATOM 954 N N . THR A 1 119 ? -8.620 -3.955 0.102 1.00 76.12 119 THR A N 1
ATOM 955 C CA . THR A 1 119 ? -8.328 -4.995 -0.896 1.00 76.12 119 THR A CA 1
ATOM 956 C C . THR A 1 119 ? -9.059 -4.728 -2.207 1.00 76.12 119 THR A C 1
ATOM 958 O O . THR A 1 119 ? -8.444 -4.812 -3.256 1.00 76.12 119 THR A O 1
ATOM 961 N N . GLN A 1 120 ? -10.340 -4.356 -2.151 1.00 77.44 120 GLN A N 1
ATOM 962 C CA . GLN A 1 120 ? -11.124 -4.039 -3.349 1.00 77.44 120 GLN A CA 1
ATOM 963 C C . GLN A 1 120 ? -10.651 -2.758 -4.037 1.00 77.44 120 GLN A C 1
ATOM 965 O O . GLN A 1 120 ? -10.609 -2.688 -5.257 1.00 77.44 120 GLN A O 1
ATOM 970 N N . ARG A 1 121 ? -10.306 -1.725 -3.263 1.00 79.75 121 ARG A N 1
ATOM 971 C CA . ARG A 1 121 ? -9.874 -0.437 -3.816 1.00 79.75 121 ARG A CA 1
ATOM 972 C C . ARG A 1 121 ? -8.524 -0.514 -4.528 1.00 79.75 121 ARG A C 1
ATOM 974 O O . ARG A 1 121 ? -8.286 0.309 -5.400 1.00 79.75 121 ARG A O 1
ATOM 981 N N . PHE A 1 122 ? -7.662 -1.434 -4.108 1.00 73.50 122 PHE A N 1
ATOM 982 C CA . PHE A 1 122 ? -6.303 -1.595 -4.625 1.00 73.50 122 PHE A CA 1
ATOM 983 C C . PHE A 1 122 ? -6.105 -2.965 -5.285 1.00 73.50 122 PHE A C 1
ATOM 985 O O . PHE A 1 122 ? -4.991 -3.482 -5.309 1.00 73.50 122 PHE A O 1
ATOM 992 N N . GLU A 1 123 ? -7.187 -3.589 -5.757 1.00 75.75 123 GLU A N 1
ATOM 993 C CA . GLU A 1 123 ? -7.144 -4.899 -6.414 1.00 75.75 123 GLU A CA 1
ATOM 994 C C . GLU A 1 123 ? -6.261 -4.862 -7.666 1.00 75.75 123 GLU A C 1
ATOM 996 O O . GLU A 1 123 ? -5.456 -5.761 -7.877 1.00 75.75 123 GLU A O 1
ATOM 1001 N N . ASP A 1 124 ? -6.343 -3.771 -8.423 1.00 73.88 124 ASP A N 1
ATOM 1002 C CA . ASP A 1 124 ? -5.493 -3.463 -9.571 1.00 73.88 124 ASP A CA 1
ATOM 1003 C C . ASP A 1 124 ? -3.998 -3.495 -9.224 1.00 73.88 124 ASP A C 1
ATOM 1005 O O . ASP A 1 124 ? -3.215 -4.133 -9.919 1.00 73.88 124 ASP A O 1
ATOM 1009 N N . LEU A 1 125 ? -3.600 -2.873 -8.112 1.00 71.56 125 LEU A N 1
ATOM 1010 C CA . LEU A 1 125 ? -2.211 -2.880 -7.646 1.00 71.56 125 LEU A CA 1
ATOM 1011 C C . LEU A 1 125 ? -1.781 -4.242 -7.091 1.00 71.56 125 LEU A C 1
ATOM 1013 O O . LEU A 1 125 ? -0.612 -4.603 -7.192 1.00 71.56 125 LEU A O 1
ATOM 1017 N N . LEU A 1 126 ? -2.701 -4.981 -6.466 1.00 64.50 126 LEU A N 1
ATOM 1018 C CA . LEU A 1 126 ? -2.426 -6.311 -5.912 1.00 64.50 126 LEU A CA 1
ATOM 1019 C C . LEU A 1 126 ? -2.263 -7.372 -7.003 1.00 64.50 126 LEU A C 1
ATOM 1021 O O . LEU A 1 126 ? -1.507 -8.322 -6.811 1.00 64.50 126 LEU A O 1
ATOM 1025 N N . LEU A 1 127 ? -2.982 -7.212 -8.114 1.00 71.81 127 LEU A N 1
ATOM 1026 C CA . LEU A 1 127 ? -2.919 -8.077 -9.290 1.00 71.81 127 LEU A CA 1
ATOM 1027 C C . LEU A 1 127 ? -1.936 -7.565 -10.347 1.00 71.81 127 LEU A C 1
ATOM 1029 O O . LEU A 1 127 ? -1.837 -8.163 -11.415 1.00 71.81 127 LEU A O 1
ATOM 1033 N N . LEU A 1 128 ? -1.221 -6.472 -10.071 1.00 74.00 128 LEU A N 1
ATOM 1034 C CA . LEU A 1 128 ? -0.276 -5.897 -11.014 1.00 74.00 128 LEU A CA 1
ATOM 1035 C C . LEU A 1 128 ? 0.880 -6.873 -11.258 1.00 74.00 128 LEU A C 1
ATOM 1037 O O . LEU A 1 128 ? 1.740 -7.078 -10.398 1.00 74.00 128 LEU A O 1
ATOM 1041 N N . GLU A 1 129 ? 0.915 -7.443 -12.457 1.00 75.75 129 GLU A N 1
ATOM 1042 C CA . GLU A 1 129 ? 2.050 -8.222 -12.932 1.00 75.75 129 GLU A CA 1
ATOM 1043 C C . GLU A 1 129 ? 3.144 -7.264 -13.403 1.00 75.75 129 GLU A C 1
ATOM 1045 O O . GLU A 1 129 ? 2.965 -6.494 -14.346 1.00 75.75 129 GLU A O 1
ATOM 1050 N N . ILE A 1 130 ? 4.286 -7.291 -12.716 1.00 75.94 130 ILE A N 1
ATOM 1051 C CA . ILE A 1 130 ? 5.467 -6.534 -13.125 1.00 75.94 130 ILE A CA 1
ATOM 1052 C C . ILE A 1 130 ? 6.204 -7.377 -14.171 1.00 75.94 130 ILE A C 1
ATOM 1054 O O . ILE A 1 130 ? 6.647 -8.474 -13.827 1.00 75.94 130 ILE A O 1
ATOM 1058 N N . PRO A 1 131 ? 6.376 -6.892 -15.414 1.00 78.06 131 PRO A N 1
ATOM 1059 C CA . PRO A 1 131 ? 7.094 -7.641 -16.435 1.00 78.06 131 PRO A CA 1
ATOM 1060 C C . PRO A 1 131 ? 8.537 -7.951 -16.021 1.00 78.06 131 PRO A C 1
ATOM 1062 O O . PRO A 1 131 ? 9.214 -7.109 -15.422 1.00 78.06 131 PRO A O 1
ATOM 1065 N N . ASP A 1 132 ? 9.046 -9.118 -16.422 1.00 79.25 132 ASP A N 1
ATOM 1066 C CA . ASP A 1 132 ? 10.413 -9.559 -16.098 1.00 79.25 132 ASP A CA 1
ATOM 1067 C C . ASP A 1 132 ? 11.480 -8.545 -16.529 1.00 79.25 132 ASP A C 1
ATOM 1069 O O . ASP A 1 132 ? 12.482 -8.356 -15.840 1.00 79.25 132 ASP A O 1
ATOM 1073 N N . TRP A 1 133 ? 11.235 -7.828 -17.625 1.00 79.88 133 TRP A N 1
ATOM 1074 C CA . TRP A 1 133 ? 12.133 -6.801 -18.150 1.00 79.88 133 TRP A CA 1
ATOM 1075 C C . TRP A 1 133 ? 12.213 -5.546 -17.274 1.00 79.88 133 TRP A C 1
ATOM 1077 O O . TRP A 1 133 ? 13.240 -4.873 -17.250 1.00 79.88 133 TRP A O 1
ATOM 1087 N N . VAL A 1 134 ? 11.161 -5.241 -16.510 1.00 83.00 134 VAL A N 1
ATOM 1088 C CA . VAL A 1 134 ? 11.182 -4.159 -15.514 1.00 83.00 134 VAL A CA 1
ATOM 1089 C C . VAL A 1 134 ? 11.985 -4.601 -14.294 1.00 83.00 134 VAL A C 1
ATOM 1091 O O . VAL A 1 134 ? 12.733 -3.814 -13.715 1.00 83.00 134 VAL A O 1
ATOM 1094 N N . ILE A 1 135 ? 11.865 -5.869 -13.900 1.00 84.00 135 ILE A N 1
ATOM 1095 C CA . ILE A 1 135 ? 12.622 -6.423 -12.772 1.00 84.00 135 ILE A CA 1
ATOM 1096 C C . ILE A 1 135 ? 14.104 -6.530 -13.134 1.00 84.00 135 ILE A C 1
ATOM 1098 O O . ILE A 1 135 ? 14.962 -6.208 -12.315 1.00 84.00 135 ILE A O 1
ATOM 1102 N N . ASN A 1 136 ? 14.412 -6.964 -14.354 1.00 86.25 136 ASN A N 1
ATOM 1103 C CA . ASN A 1 136 ? 15.766 -7.065 -14.868 1.00 86.25 136 ASN A CA 1
ATOM 1104 C C . ASN A 1 136 ? 15.808 -6.697 -16.359 1.00 86.25 136 ASN A C 1
ATOM 1106 O O . ASN A 1 136 ? 15.576 -7.558 -17.203 1.00 86.25 136 ASN A O 1
ATOM 1110 N N . PRO A 1 137 ? 16.186 -5.459 -16.717 1.00 85.88 137 PRO A N 1
ATOM 1111 C CA . PRO A 1 137 ? 16.216 -5.035 -18.115 1.00 85.88 137 PRO A CA 1
ATOM 1112 C C . PRO A 1 137 ? 17.352 -5.672 -18.923 1.00 85.88 137 PRO A C 1
ATOM 1114 O O . PRO A 1 137 ? 17.417 -5.482 -20.129 1.00 85.88 137 PRO A O 1
ATOM 1117 N N . PHE A 1 138 ? 18.256 -6.430 -18.292 1.00 86.56 138 PHE A N 1
ATOM 1118 C CA . PHE A 1 138 ? 19.419 -7.037 -18.944 1.00 86.56 138 PHE A CA 1
ATOM 1119 C C . PHE A 1 138 ? 19.256 -8.537 -19.236 1.00 86.56 138 PHE A C 1
ATOM 1121 O O . PHE A 1 138 ? 20.248 -9.173 -19.602 1.00 86.56 138 PHE A O 1
ATOM 1128 N N . VAL A 1 139 ? 18.062 -9.119 -19.051 1.00 82.00 139 VAL A N 1
ATOM 1129 C CA . VAL A 1 139 ? 17.769 -10.480 -19.539 1.00 82.00 139 VAL A CA 1
ATOM 1130 C C . VAL A 1 139 ? 17.463 -10.464 -21.034 1.00 82.00 139 VAL A C 1
ATOM 1132 O O . VAL A 1 139 ? 16.927 -9.480 -21.543 1.00 82.00 139 VAL A O 1
ATOM 1135 N N . ASP A 1 140 ? 17.781 -11.559 -21.724 1.00 73.94 140 ASP A N 1
ATOM 1136 C CA . ASP A 1 140 ? 17.292 -11.785 -23.084 1.00 73.94 140 ASP A CA 1
ATOM 1137 C C . ASP A 1 140 ? 15.787 -12.062 -23.022 1.00 73.94 140 ASP A C 1
ATOM 1139 O O . ASP A 1 140 ? 15.340 -12.993 -22.351 1.00 73.94 140 ASP A O 1
ATOM 1143 N N . ILE A 1 141 ? 15.014 -11.236 -23.716 1.00 68.44 141 ILE A N 1
ATOM 1144 C CA . ILE A 1 141 ? 13.564 -11.357 -23.857 1.00 68.44 141 ILE A CA 1
ATOM 1145 C C . ILE A 1 141 ? 13.217 -11.241 -25.331 1.00 68.44 141 ILE A C 1
ATOM 1147 O O . ILE A 1 141 ? 13.792 -10.422 -26.044 1.00 68.44 141 ILE A O 1
ATOM 1151 N N . GLU A 1 142 ? 12.308 -12.104 -25.780 1.00 63.69 142 GLU A N 1
ATOM 1152 C CA . GLU A 1 142 ? 12.056 -12.323 -27.206 1.00 63.69 142 GLU A CA 1
ATOM 1153 C C . GLU A 1 142 ? 11.297 -11.170 -27.883 1.00 63.69 142 GLU A C 1
ATOM 1155 O O . GLU A 1 142 ? 11.382 -11.058 -29.098 1.00 63.69 142 GLU A O 1
ATOM 1160 N N . GLU A 1 143 ? 10.628 -10.279 -27.140 1.00 58.44 143 GLU A N 1
ATOM 1161 C CA . GLU A 1 143 ? 9.940 -9.115 -27.719 1.00 58.44 143 GLU A CA 1
ATOM 1162 C C . GLU A 1 143 ? 9.604 -8.061 -26.646 1.00 58.44 143 GLU A C 1
ATOM 1164 O O . GLU A 1 143 ? 8.951 -8.363 -25.647 1.00 58.44 143 GLU A O 1
ATOM 1169 N N . VAL A 1 144 ? 10.006 -6.801 -26.863 1.00 59.97 144 VAL A N 1
ATOM 1170 C CA . VAL A 1 144 ? 9.589 -5.639 -26.044 1.00 59.97 144 VAL A CA 1
ATOM 1171 C C . VAL A 1 144 ? 8.847 -4.635 -26.925 1.00 59.97 144 VAL A C 1
ATOM 1173 O O . VAL A 1 144 ? 9.206 -3.464 -26.988 1.00 59.97 144 VAL A O 1
ATOM 1176 N N . GLY A 1 145 ? 7.819 -5.105 -27.639 1.00 65.19 145 GLY A N 1
ATOM 1177 C CA . GLY A 1 145 ? 6.841 -4.294 -28.380 1.00 65.19 145 GLY A CA 1
ATOM 1178 C C . GLY A 1 145 ? 7.343 -2.943 -28.930 1.00 65.19 145 GLY A C 1
ATOM 1179 O O . GLY A 1 145 ? 8.340 -2.856 -29.636 1.00 65.19 145 GLY A O 1
ATOM 1180 N N . VAL A 1 146 ? 6.644 -1.851 -28.603 1.00 58.62 146 VAL A N 1
ATOM 1181 C CA . VAL A 1 146 ? 6.903 -0.485 -29.121 1.00 58.62 146 VAL A CA 1
ATOM 1182 C C . VAL A 1 146 ? 8.225 0.130 -28.608 1.00 58.62 146 VAL A C 1
ATOM 1184 O O . VAL A 1 146 ? 8.648 1.186 -29.078 1.00 58.62 146 VAL A O 1
ATOM 1187 N N . LEU A 1 147 ? 8.913 -0.524 -27.667 1.00 67.75 147 LEU A N 1
ATOM 1188 C CA . LEU A 1 147 ? 10.049 0.033 -26.926 1.00 67.75 147 LEU A CA 1
ATOM 1189 C C . LEU A 1 147 ? 11.400 -0.595 -27.289 1.00 67.75 147 LEU A C 1
ATOM 1191 O O . LEU A 1 147 ? 12.414 -0.241 -26.684 1.00 67.75 147 LEU A O 1
ATOM 1195 N N . GLU A 1 148 ? 11.446 -1.454 -28.312 1.00 72.94 148 GLU A N 1
ATOM 1196 C CA . GLU A 1 148 ? 12.659 -2.165 -28.741 1.00 72.94 148 GLU A CA 1
ATOM 1197 C C . GLU A 1 148 ? 13.887 -1.256 -28.868 1.00 72.94 148 GLU A C 1
ATOM 1199 O O . GLU A 1 148 ? 14.969 -1.621 -28.425 1.00 72.94 148 GLU A O 1
ATOM 1204 N N . LYS A 1 149 ? 13.755 -0.042 -29.418 1.00 81.75 149 LYS A N 1
ATOM 1205 C CA . LYS A 1 149 ? 14.919 0.822 -29.672 1.00 81.75 149 LYS A CA 1
ATOM 1206 C C . LYS A 1 149 ? 15.602 1.320 -28.394 1.00 81.75 149 LYS A C 1
ATOM 1208 O O . LYS A 1 149 ? 16.827 1.249 -28.296 1.00 81.75 149 LYS A O 1
ATOM 1213 N N . GLU A 1 150 ? 14.839 1.866 -27.448 1.00 87.12 150 GLU A N 1
ATOM 1214 C CA . GLU A 1 150 ? 15.403 2.338 -26.176 1.00 87.12 150 GLU A CA 1
ATOM 1215 C C . GLU A 1 150 ? 15.795 1.163 -25.286 1.00 87.12 150 GLU A C 1
ATOM 1217 O O . GLU A 1 150 ? 16.828 1.220 -24.624 1.00 87.12 150 GLU A O 1
ATOM 1222 N N . PHE A 1 151 ? 15.033 0.070 -25.338 1.00 87.19 151 PHE A N 1
ATOM 1223 C CA . PHE A 1 151 ? 15.340 -1.140 -24.591 1.00 87.19 151 PHE A CA 1
ATOM 1224 C C . PHE A 1 151 ? 16.655 -1.794 -25.043 1.00 87.19 151 PHE A C 1
ATOM 1226 O O . PHE A 1 151 ? 17.515 -2.085 -24.212 1.00 87.19 151 PHE A O 1
ATOM 1233 N N . ILE A 1 152 ? 16.885 -1.920 -26.356 1.00 86.38 152 ILE A N 1
ATOM 1234 C CA . ILE A 1 152 ? 18.169 -2.370 -26.921 1.00 86.38 152 ILE A CA 1
ATOM 1235 C C . ILE A 1 152 ? 19.297 -1.413 -26.515 1.00 86.38 152 ILE A C 1
ATOM 1237 O O . ILE A 1 152 ? 20.407 -1.859 -26.215 1.00 86.38 152 ILE A O 1
ATOM 1241 N N . GLY A 1 153 ? 19.031 -0.103 -26.494 1.00 88.88 153 GLY A N 1
ATOM 1242 C CA . GLY A 1 153 ? 19.982 0.896 -26.004 1.00 88.88 153 GLY A CA 1
ATOM 1243 C C . GLY A 1 153 ? 20.398 0.620 -24.559 1.00 88.88 153 GLY A C 1
ATOM 1244 O O . GLY A 1 153 ? 21.587 0.473 -24.282 1.00 88.88 153 GLY A O 1
ATOM 1245 N N . LEU A 1 154 ? 19.415 0.438 -23.675 1.00 90.19 154 LEU A N 1
ATOM 1246 C CA . LEU A 1 154 ? 19.618 0.148 -22.260 1.00 90.19 154 LEU A CA 1
ATOM 1247 C C . LEU A 1 154 ? 20.376 -1.169 -22.036 1.00 90.19 154 LEU A C 1
ATOM 1249 O O . LEU A 1 154 ? 21.324 -1.208 -21.255 1.00 90.19 154 LEU A O 1
ATOM 1253 N N . GLN A 1 155 ? 20.017 -2.243 -22.745 1.00 88.38 155 GLN A N 1
ATOM 1254 C CA . GLN A 1 155 ? 20.667 -3.557 -22.624 1.00 88.38 155 GLN A CA 1
ATOM 1255 C C . GLN A 1 155 ? 22.167 -3.533 -22.957 1.00 88.38 155 GLN A C 1
ATOM 1257 O O . GLN A 1 155 ? 22.961 -4.297 -22.381 1.00 88.38 155 GLN A O 1
ATOM 1262 N N . ASN A 1 156 ? 22.542 -2.652 -23.887 1.00 88.44 156 ASN A N 1
ATOM 1263 C CA . ASN A 1 156 ? 23.909 -2.454 -24.358 1.00 88.44 156 ASN A CA 1
ATOM 1264 C C . ASN A 1 156 ? 24.643 -1.319 -23.627 1.00 88.44 156 ASN A C 1
ATOM 1266 O O . ASN A 1 156 ? 25.807 -1.050 -23.930 1.00 88.44 156 ASN A O 1
ATOM 1270 N N . ASP A 1 157 ? 24.004 -0.681 -22.645 1.00 90.81 157 ASP A N 1
ATOM 1271 C CA . ASP A 1 157 ? 24.585 0.422 -21.893 1.00 90.81 157 ASP A CA 1
ATOM 1272 C C . ASP A 1 157 ? 25.665 -0.077 -20.921 1.00 90.81 157 ASP A C 1
ATOM 1274 O O . ASP A 1 157 ? 25.401 -0.681 -19.876 1.00 90.81 157 ASP A O 1
ATOM 1278 N N . VAL A 1 158 ? 26.922 0.182 -21.279 1.00 88.94 158 VAL A N 1
ATOM 1279 C CA . VAL A 1 158 ? 28.095 -0.244 -20.505 1.00 88.94 158 VAL A CA 1
ATOM 1280 C C . VAL A 1 158 ? 28.265 0.521 -19.190 1.00 88.94 158 VAL A C 1
ATOM 1282 O O . VAL A 1 158 ? 28.949 0.023 -18.294 1.00 88.94 158 VAL A O 1
ATOM 1285 N N . GLU A 1 159 ? 27.657 1.701 -19.049 1.00 89.75 159 GLU A N 1
ATOM 1286 C CA . GLU A 1 159 ? 27.754 2.533 -17.847 1.00 89.75 159 GLU A CA 1
ATOM 1287 C C . GLU A 1 159 ? 26.660 2.201 -16.830 1.00 89.75 159 GLU A C 1
ATOM 1289 O O . GLU A 1 159 ? 26.911 2.213 -15.620 1.00 89.75 159 GLU A O 1
ATOM 1294 N N . LEU A 1 160 ? 25.454 1.878 -17.304 1.00 89.00 160 LEU A N 1
ATOM 1295 C CA . LEU A 1 160 ? 24.303 1.550 -16.463 1.00 89.00 160 LEU A CA 1
ATOM 1296 C C . LEU A 1 160 ? 24.271 0.080 -16.036 1.00 89.00 160 LEU A C 1
ATOM 1298 O O . LEU A 1 160 ? 23.891 -0.217 -14.901 1.00 89.00 160 LEU A O 1
ATOM 1302 N N . LYS A 1 161 ? 24.739 -0.848 -16.877 1.00 88.25 161 LYS A N 1
ATOM 1303 C CA . LYS A 1 161 ? 24.758 -2.290 -16.564 1.00 88.25 161 LYS A CA 1
ATOM 1304 C C . LYS A 1 161 ? 25.494 -2.638 -15.259 1.00 88.25 161 LYS A C 1
ATOM 1306 O O . LYS A 1 161 ? 24.980 -3.446 -14.482 1.00 88.25 161 LYS A O 1
ATOM 1311 N N . PRO A 1 162 ? 26.643 -2.020 -14.918 1.00 86.94 162 PRO A N 1
ATOM 1312 C CA . PRO A 1 162 ? 27.276 -2.216 -13.615 1.00 86.94 162 PRO A CA 1
ATOM 1313 C C . PRO A 1 162 ? 26.461 -1.672 -12.430 1.00 86.94 162 PRO A C 1
ATOM 1315 O O . PRO A 1 162 ? 26.603 -2.199 -11.324 1.00 86.94 162 PRO A O 1
ATOM 1318 N N . LYS A 1 163 ? 25.625 -0.642 -12.640 1.00 85.44 163 LYS A N 1
ATOM 1319 C CA . LYS A 1 163 ? 24.847 0.047 -11.591 1.00 85.44 163 LYS A CA 1
ATOM 1320 C C . LYS A 1 163 ? 23.583 -0.708 -11.174 1.00 85.44 163 LYS A C 1
ATOM 1322 O O . LYS A 1 163 ? 23.113 -0.521 -10.057 1.00 85.44 163 LYS A O 1
ATOM 1327 N N . PHE A 1 164 ? 23.070 -1.606 -12.014 1.00 84.56 164 PHE A N 1
ATOM 1328 C CA . PHE A 1 164 ? 21.871 -2.407 -11.729 1.00 84.56 164 PHE A CA 1
ATOM 1329 C C . PHE A 1 164 ? 21.993 -3.335 -10.500 1.00 84.56 164 PHE A C 1
ATOM 1331 O O . PHE A 1 164 ? 20.995 -3.763 -9.930 1.00 84.56 164 PHE A O 1
ATOM 1338 N N . LYS A 1 165 ? 23.214 -3.623 -10.031 1.00 76.69 165 LYS A N 1
ATOM 1339 C CA . LYS A 1 165 ? 23.500 -4.605 -8.965 1.00 76.69 165 LYS A CA 1
ATOM 1340 C C . LYS A 1 165 ? 22.901 -4.295 -7.589 1.00 76.69 165 LYS A C 1
ATOM 1342 O O . LYS A 1 165 ? 22.953 -5.160 -6.719 1.00 76.69 165 LYS A O 1
ATOM 1347 N N . ILE A 1 166 ? 22.431 -3.072 -7.363 1.00 63.03 166 ILE A N 1
ATOM 1348 C CA . ILE A 1 166 ? 22.055 -2.603 -6.028 1.00 63.03 166 ILE A CA 1
ATOM 1349 C C . ILE A 1 166 ? 20.580 -2.910 -5.744 1.00 63.03 166 ILE A C 1
ATOM 1351 O O . ILE A 1 166 ? 20.291 -3.440 -4.674 1.00 63.03 166 ILE A O 1
ATOM 1355 N N . ASN A 1 167 ? 19.679 -2.651 -6.701 1.00 74.12 167 ASN A N 1
ATOM 1356 C CA . ASN A 1 167 ? 18.231 -2.876 -6.617 1.00 74.12 167 ASN A CA 1
ATOM 1357 C C . ASN A 1 167 ? 17.567 -2.344 -7.921 1.00 74.12 167 ASN A C 1
ATOM 1359 O O . ASN A 1 167 ? 17.982 -1.297 -8.419 1.00 74.12 167 ASN A O 1
ATOM 1363 N N . TYR A 1 168 ? 16.541 -3.014 -8.473 1.00 80.12 168 TYR A N 1
ATOM 1364 C CA . TYR A 1 168 ? 15.892 -2.563 -9.721 1.00 80.12 168 TYR A CA 1
ATOM 1365 C C . TYR A 1 168 ? 15.075 -1.269 -9.550 1.00 80.12 168 TYR A C 1
ATOM 1367 O O . TYR A 1 168 ? 15.096 -0.409 -10.423 1.00 80.12 168 TYR A O 1
ATOM 1375 N N . GLN A 1 169 ? 14.401 -1.070 -8.415 1.00 80.00 169 GLN A N 1
ATOM 1376 C CA . GLN A 1 169 ? 13.699 0.176 -8.097 1.00 80.00 169 GLN A CA 1
ATOM 1377 C C . GLN A 1 169 ? 14.656 1.374 -8.022 1.00 80.00 169 GLN A C 1
ATOM 1379 O O . GLN A 1 169 ? 14.387 2.417 -8.613 1.00 80.00 169 GLN A O 1
ATOM 1384 N N . GLU A 1 170 ? 15.786 1.235 -7.324 1.00 82.25 170 GLU A N 1
ATOM 1385 C CA . GLU A 1 170 ? 16.805 2.293 -7.255 1.00 82.25 170 GLU A CA 1
ATOM 1386 C C . GLU A 1 170 ? 17.463 2.540 -8.611 1.00 82.25 170 GLU A C 1
ATOM 1388 O O . GLU A 1 170 ? 17.831 3.672 -8.915 1.00 82.25 170 GLU A O 1
ATOM 1393 N N . PHE A 1 171 ? 17.598 1.496 -9.432 1.00 86.31 171 PHE A N 1
ATOM 1394 C CA . PHE A 1 171 ? 18.070 1.622 -10.803 1.00 86.31 171 PHE A CA 1
ATOM 1395 C C . PHE A 1 171 ? 17.165 2.535 -11.627 1.00 86.31 171 PHE A C 1
ATOM 1397 O O . PHE A 1 171 ? 17.635 3.536 -12.161 1.00 86.31 171 PHE A O 1
ATOM 1404 N N . TRP A 1 172 ? 15.869 2.233 -11.666 1.00 84.69 172 TRP A N 1
ATOM 1405 C CA . TRP A 1 172 ? 14.902 2.994 -12.449 1.00 84.69 172 TRP A CA 1
ATOM 1406 C C . TRP A 1 172 ? 14.735 4.438 -11.953 1.00 84.69 172 TRP A C 1
ATOM 1408 O O . TRP A 1 172 ? 14.594 5.346 -12.762 1.00 84.69 172 TRP A O 1
ATOM 1418 N N . LEU A 1 173 ? 14.846 4.685 -10.642 1.00 84.00 173 LEU A N 1
ATOM 1419 C CA . LEU A 1 173 ? 14.76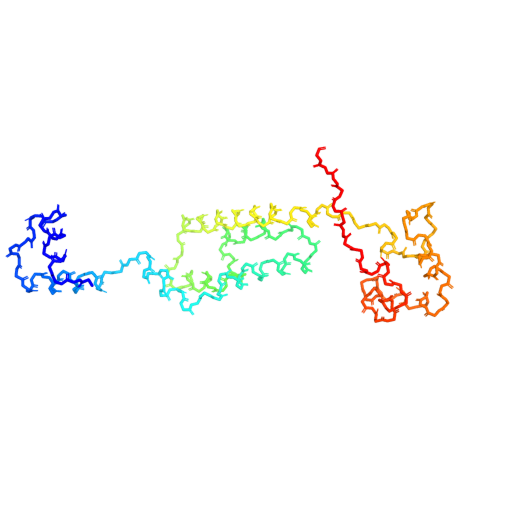6 6.033 -10.057 1.00 84.00 173 LEU A CA 1
ATOM 1420 C C . LEU A 1 173 ? 15.980 6.938 -10.360 1.00 84.00 173 LEU A C 1
ATOM 1422 O O . LEU A 1 173 ? 15.972 8.109 -9.966 1.00 84.00 173 LEU A O 1
ATOM 1426 N N . GLN A 1 174 ? 17.027 6.436 -11.024 1.00 84.38 174 GLN A N 1
ATOM 1427 C CA . GLN A 1 174 ? 18.172 7.254 -11.426 1.00 84.38 174 GLN A CA 1
ATOM 1428 C C . GLN A 1 174 ? 17.767 8.267 -12.494 1.00 84.38 174 GLN A C 1
ATOM 1430 O O . GLN A 1 174 ? 17.138 7.936 -13.500 1.00 84.38 174 GLN A O 1
ATOM 1435 N N . LYS A 1 175 ? 18.201 9.515 -12.306 1.00 87.50 175 LYS A N 1
ATOM 1436 C CA . LYS A 1 175 ? 17.915 10.593 -13.254 1.00 87.50 175 LYS A CA 1
ATOM 1437 C C . LYS A 1 175 ? 18.482 10.275 -14.638 1.00 87.50 175 LYS A C 1
ATOM 1439 O O . LYS A 1 175 ? 17.844 10.545 -15.644 1.00 87.50 175 LYS A O 1
ATOM 1444 N N . GLU A 1 176 ? 19.649 9.643 -14.677 1.00 88.69 176 GLU A N 1
ATOM 1445 C CA . GLU A 1 176 ? 20.307 9.217 -15.905 1.00 88.69 176 GLU A CA 1
ATOM 1446 C C . GLU A 1 176 ? 19.440 8.239 -16.706 1.00 88.69 176 GLU A C 1
ATOM 1448 O O . GLU A 1 176 ? 19.400 8.345 -17.927 1.00 88.69 176 GLU A O 1
ATOM 1453 N N . VAL A 1 177 ? 18.710 7.333 -16.044 1.00 87.38 177 VAL A N 1
ATOM 1454 C CA . VAL A 1 177 ? 17.808 6.388 -16.720 1.00 87.38 177 VAL A CA 1
ATOM 1455 C C . VAL A 1 177 ? 16.609 7.130 -17.310 1.00 87.38 177 VAL A C 1
ATOM 1457 O O . VAL A 1 177 ? 16.316 6.964 -18.491 1.00 87.38 177 VAL A O 1
ATOM 1460 N N . SER A 1 178 ? 15.982 8.015 -16.529 1.00 88.12 178 SER A N 1
ATOM 1461 C CA . SER A 1 178 ? 14.860 8.846 -16.992 1.00 88.12 178 SER A CA 1
ATOM 1462 C C . SER A 1 178 ? 15.232 9.792 -18.141 1.00 88.12 178 SER A C 1
ATOM 1464 O O . SER A 1 178 ? 14.388 10.057 -18.993 1.00 88.12 178 SER A O 1
ATOM 1466 N N . ASP A 1 179 ? 16.448 10.345 -18.147 1.00 89.69 179 ASP A N 1
ATOM 1467 C CA . ASP A 1 179 ? 16.883 11.329 -19.146 1.00 89.69 179 ASP A CA 1
ATOM 1468 C C . ASP A 1 179 ? 17.295 10.659 -20.474 1.00 89.69 179 ASP A C 1
ATOM 1470 O O . ASP A 1 179 ? 17.033 11.211 -21.544 1.00 89.69 179 ASP A O 1
ATOM 1474 N N . HIS A 1 180 ? 17.936 9.482 -20.424 1.00 89.88 180 HIS A N 1
ATOM 1475 C CA . HIS A 1 180 ? 18.440 8.785 -21.620 1.00 89.88 180 HIS A CA 1
ATOM 1476 C C . HIS A 1 180 ? 17.425 7.822 -22.242 1.00 89.88 180 HIS A C 1
ATOM 1478 O O . HIS A 1 180 ? 17.482 7.595 -23.451 1.00 89.88 180 HIS A O 1
ATOM 1484 N N . TYR A 1 181 ? 16.501 7.287 -21.439 1.00 88.94 181 TYR A N 1
ATOM 1485 C CA . TYR A 1 181 ? 15.484 6.327 -21.875 1.00 88.94 181 TYR A CA 1
ATOM 1486 C C . TYR A 1 181 ? 14.070 6.790 -21.478 1.00 88.94 181 TYR A C 1
ATOM 1488 O O . TYR A 1 181 ? 13.376 6.129 -20.695 1.00 88.94 181 TYR A O 1
ATOM 1496 N N . PRO A 1 182 ? 13.635 7.970 -21.962 1.00 86.81 182 PRO A N 1
ATOM 1497 C CA . PRO A 1 182 ? 12.378 8.580 -21.550 1.00 86.81 182 PRO A CA 1
ATOM 1498 C C . PRO A 1 182 ? 11.144 7.773 -21.969 1.00 86.81 182 PRO A C 1
ATOM 1500 O O . PRO A 1 182 ? 10.133 7.846 -21.274 1.00 86.81 182 PRO A O 1
ATOM 1503 N N . ALA A 1 183 ? 11.191 6.999 -23.059 1.00 84.31 183 ALA A N 1
ATOM 1504 C CA . ALA A 1 183 ? 10.067 6.157 -23.470 1.00 84.31 183 ALA A CA 1
ATOM 1505 C C . ALA A 1 183 ? 9.906 4.933 -22.556 1.00 84.31 183 ALA A C 1
ATOM 1507 O O . ALA A 1 183 ? 8.777 4.533 -22.282 1.00 84.31 183 ALA A O 1
ATOM 1508 N N . LEU A 1 184 ? 11.010 4.388 -22.028 1.00 81.44 184 LEU A N 1
ATOM 1509 C CA . LEU A 1 184 ? 10.967 3.351 -20.985 1.00 81.44 184 LEU A CA 1
ATOM 1510 C C . LEU A 1 184 ? 10.472 3.897 -19.634 1.00 81.44 184 LEU A C 1
ATOM 1512 O O . LEU A 1 184 ? 9.897 3.153 -18.845 1.00 81.44 184 LEU A O 1
ATOM 1516 N N . TRP A 1 185 ? 10.700 5.185 -19.356 1.00 78.38 185 TRP A N 1
ATOM 1517 C CA . TRP A 1 185 ? 10.357 5.820 -18.079 1.00 78.38 185 TRP A CA 1
ATOM 1518 C C . TRP A 1 185 ? 8.940 6.407 -18.018 1.00 78.38 185 TRP A C 1
ATOM 1520 O O . TRP A 1 185 ? 8.297 6.369 -16.971 1.00 78.38 185 TRP A O 1
ATOM 1530 N N . MET A 1 186 ? 8.445 6.973 -19.121 1.00 71.69 186 MET A N 1
ATOM 1531 C CA . MET A 1 186 ? 7.165 7.694 -19.171 1.00 71.69 186 MET A CA 1
ATOM 1532 C C . MET A 1 186 ? 5.976 6.838 -19.601 1.00 71.69 186 MET A C 1
ATOM 1534 O O . MET A 1 186 ? 4.923 7.404 -19.888 1.00 71.69 186 MET A O 1
ATOM 1538 N N . GLN A 1 187 ? 6.107 5.512 -19.681 1.00 63.69 187 GLN A N 1
ATOM 1539 C CA . GLN A 1 187 ? 4.985 4.689 -20.114 1.00 63.69 187 GLN A CA 1
ATOM 1540 C C . GLN A 1 187 ? 3.794 4.885 -19.160 1.00 63.69 187 GLN A C 1
ATOM 1542 O O . GLN A 1 187 ? 3.800 4.443 -18.010 1.00 63.69 187 GLN A O 1
ATOM 1547 N N . GLU A 1 188 ? 2.762 5.573 -19.655 1.00 47.34 188 GLU A N 1
ATOM 1548 C CA . GLU A 1 188 ? 1.419 5.443 -19.121 1.00 47.34 188 GLU A CA 1
ATOM 1549 C C . GLU A 1 188 ? 1.059 3.978 -19.340 1.00 47.34 188 GLU A C 1
ATOM 1551 O O . GLU A 1 188 ? 1.090 3.484 -20.469 1.00 47.34 188 GLU A O 1
ATOM 1556 N N . TRP A 1 189 ? 0.807 3.249 -18.257 1.00 51.22 189 TRP A N 1
ATOM 1557 C CA . TRP A 1 189 ? 0.186 1.940 -18.352 1.00 51.22 189 TRP A CA 1
ATOM 1558 C C . TRP A 1 189 ? -1.176 2.175 -19.004 1.00 51.22 189 TRP A C 1
ATOM 1560 O O . TRP A 1 189 ? -2.148 2.480 -18.314 1.00 51.22 189 TRP A O 1
ATOM 1570 N N . GLU A 1 190 ? -1.246 2.104 -20.334 1.00 39.12 190 GLU A N 1
ATOM 1571 C CA . GLU A 1 190 ? -2.494 1.858 -21.036 1.00 39.12 190 GLU A CA 1
ATOM 1572 C C . GLU A 1 190 ? -2.948 0.500 -20.517 1.00 39.12 190 GLU A C 1
ATOM 1574 O O . GLU A 1 190 ? -2.531 -0.555 -20.995 1.00 39.12 190 GLU A O 1
ATOM 1579 N N . THR A 1 191 ? -3.718 0.538 -19.427 1.00 38.94 191 THR A N 1
ATOM 1580 C CA . THR A 1 191 ? -4.491 -0.588 -18.937 1.00 38.94 191 THR A CA 1
ATOM 1581 C C . THR A 1 191 ? -5.202 -1.112 -20.158 1.00 38.94 191 THR A C 1
ATOM 1583 O O . THR A 1 191 ? -6.034 -0.401 -20.728 1.00 38.94 191 THR A O 1
ATOM 1586 N N . SER A 1 192 ? -4.777 -2.292 -20.600 1.00 38.03 192 SER A N 1
ATOM 1587 C CA . SER A 1 192 ? -5.320 -2.955 -21.765 1.00 38.03 192 SER A CA 1
ATOM 1588 C C . SER A 1 192 ? -6.832 -2.807 -21.737 1.00 38.03 192 SER A C 1
ATOM 1590 O O . SER A 1 192 ? -7.461 -3.054 -20.705 1.00 38.03 192 SER A O 1
ATOM 1592 N N . GLU A 1 193 ? -7.389 -2.340 -22.850 1.00 39.59 193 GLU A N 1
ATOM 1593 C CA . GLU A 1 193 ? -8.817 -2.388 -23.113 1.00 39.59 193 GLU A CA 1
ATOM 1594 C C . GLU A 1 193 ? -9.319 -3.805 -22.794 1.00 39.59 193 GLU A C 1
ATOM 1596 O O . GLU A 1 193 ? -9.141 -4.741 -23.570 1.00 39.59 193 GLU A O 1
ATOM 1601 N N . LEU A 1 194 ? -9.914 -3.970 -21.615 1.00 34.69 194 LEU A N 1
ATOM 1602 C CA . LEU A 1 194 ? -10.794 -5.080 -21.294 1.00 34.69 194 LEU A CA 1
ATOM 1603 C C . LEU A 1 194 ? -12.216 -4.521 -21.316 1.00 34.69 194 LEU A C 1
ATOM 1605 O O . LEU A 1 194 ? -12.758 -4.097 -20.293 1.00 34.69 194 LEU A O 1
ATOM 1609 N N . VAL A 1 195 ? -12.782 -4.487 -22.525 1.00 34.69 195 VAL A N 1
ATOM 1610 C CA . VAL A 1 195 ? -14.229 -4.568 -22.770 1.00 34.69 195 VAL A CA 1
ATOM 1611 C C . VAL A 1 195 ? -14.541 -5.985 -23.221 1.00 34.69 195 VAL A C 1
ATOM 1613 O O . VAL A 1 195 ? -13.807 -6.489 -24.100 1.00 34.69 195 VAL A O 1
#